Protein AF-A0A1Z8Q466-F1 (afdb_monomer_lite)

Secondary structure (DSSP, 8-state):
---SSSSSSSSSS------------PPEEPSS-TTEEEEE--TTPEEEEEEETT--EEEE--TT--EEEEEES-SSSEEEE--S-TTEEEEEESSSS-EEEEEEEESS-EEEEEEEEE--S-TT-TT--SEEEEE-HHHHHHHHHHHHHHTSS---TTTT--GGG-B--EEEEE-GGG--SEEEE-SSEEEEE-S--SS--EEEEE-TTS-EEE--EEEETTEEEEEB--SEEEEEETTEEEEEEETT-------------S-----------PPPPPP-SPPPGGGTTS------HHHHHSS--PPPP------

Sequence (315 aa):
MTFKKLLLGTALISCLSISPALAGKDPRPTSADARVKVVTYHENDVYQIRGHYGYSTVIEFSEKERIQTISLGDTASWQVMKPGQPNIMFIKPLEENAETNMTVITDKRIYTFEVTAGDAYSPRSSDLTFRLKFHYADEAAKELAFIGSVSQAHFNPLDNVSASDLNFDYSYAGSKRLRPIRAFDDGVFTYFQFEDFDVMPAIFSVDENGNERLVNFNLQGQYLVVSGVGSQFTLRDGDTATCIWNDAYPQVEPASYEPEPIAELEEVKEVDVVSVPVPSQKPDIAALQAEEEKPSLLAQLFSNFDSPKTTSLNE

Foldseek 3Di:
DPDDPPPPPPPPPPDDPPDPPPCQQEFAADPVALLATEGEDDQPHAHEDEAEAPAKEKEFEDLPKFWDDKDKDDPPQKDKADPPRRRMIIIHGPDAFDWTWMWIDIPPGIYIYTYTYHHDPDPRDSSHHRYYYYDYPVVVVVVVVVLVCLLPDPDDPPPPDDPVQKQQQKDKDFDPLQAAPGWIDNQFKIKGFHPDCPDQWQKFAADPVRDTDHFDWDDHRRITITGHDHQKMWTDDVVGIMIMGRPPDDDDDPPPDPDDDPPDPPPDDDDDDDDDDDDPDDDDPVPPPPDPDDDDPVVVVPPPDDDDDDDDDDD

pLDDT: mean 77.45, std 19.45, range [38.0, 97.75]

Radius of gyration: 35.88 Å; chains: 1; bounding box: 96×118×83 Å

Structure (mmCIF, N/CA/C/O backbone):
data_AF-A0A1Z8Q466-F1
#
_entry.id   AF-A0A1Z8Q466-F1
#
loop_
_atom_site.group_PDB
_atom_site.id
_atom_site.type_symbol
_atom_site.label_atom_id
_atom_site.label_alt_id
_atom_site.label_comp_id
_atom_site.label_asym_id
_atom_site.label_entity_id
_atom_site.label_seq_id
_atom_site.pdbx_PDB_ins_code
_atom_site.Cartn_x
_atom_site.Cartn_y
_atom_site.Cartn_z
_atom_site.occupancy
_atom_site.B_iso_or_equiv
_atom_site.auth_seq_id
_atom_site.auth_comp_id
_atom_site.auth_asym_id
_atom_site.auth_atom_id
_atom_site.pdbx_PDB_model_num
ATOM 1 N N . MET A 1 1 ? 32.996 -66.580 -9.952 1.00 51.28 1 MET A N 1
ATOM 2 C CA . MET A 1 1 ? 33.055 -65.440 -9.010 1.00 51.28 1 MET A CA 1
ATOM 3 C C . MET A 1 1 ? 33.619 -64.221 -9.737 1.00 51.28 1 MET A C 1
ATOM 5 O O . MET A 1 1 ? 34.825 -64.097 -9.727 1.00 51.28 1 MET A O 1
ATOM 9 N N . THR A 1 2 ? 32.808 -63.360 -10.372 1.00 48.09 2 THR A N 1
ATOM 10 C CA . THR A 1 2 ? 33.237 -62.023 -10.884 1.00 48.09 2 THR A CA 1
ATOM 11 C C . THR A 1 2 ? 32.065 -61.273 -11.553 1.00 48.09 2 THR A C 1
ATOM 13 O O . THR A 1 2 ? 32.153 -60.857 -12.698 1.00 48.09 2 THR A O 1
ATOM 16 N N . PHE A 1 3 ? 30.927 -61.091 -10.870 1.00 50.34 3 PHE A N 1
ATOM 17 C CA . PHE A 1 3 ? 29.815 -60.290 -11.434 1.00 50.34 3 PHE A CA 1
ATOM 18 C C . PHE A 1 3 ? 29.103 -59.398 -10.404 1.00 50.34 3 PHE A C 1
ATOM 20 O O . PHE A 1 3 ? 27.919 -59.112 -10.515 1.00 50.34 3 PHE A O 1
ATOM 27 N N . LYS A 1 4 ? 29.828 -58.961 -9.362 1.00 49.56 4 LYS A N 1
ATOM 28 C CA . LYS A 1 4 ? 29.305 -58.059 -8.313 1.00 49.56 4 LYS A CA 1
ATOM 29 C C . LYS A 1 4 ? 30.045 -56.719 -8.190 1.00 49.56 4 LYS A C 1
ATOM 31 O O . LYS A 1 4 ? 29.773 -55.969 -7.265 1.00 49.56 4 LYS A O 1
ATOM 36 N N . LYS A 1 5 ? 30.963 -56.390 -9.108 1.00 51.19 5 LYS A N 1
ATOM 37 C CA . LYS A 1 5 ? 31.743 -55.132 -9.060 1.00 51.19 5 LYS A CA 1
ATOM 38 C C . LYS A 1 5 ? 31.414 -54.121 -10.169 1.00 51.19 5 LYS A C 1
ATOM 40 O O . LYS A 1 5 ? 32.094 -53.111 -10.264 1.00 51.19 5 LYS A O 1
ATOM 45 N N . LEU A 1 6 ? 30.372 -54.356 -10.971 1.00 49.94 6 LEU A N 1
ATOM 46 C CA . LEU A 1 6 ? 30.009 -53.491 -12.108 1.00 49.94 6 LEU A CA 1
ATOM 47 C C . LEU A 1 6 ? 28.669 -52.749 -11.927 1.00 49.94 6 LEU A C 1
ATOM 49 O O . LEU A 1 6 ? 28.015 -52.406 -12.900 1.00 49.94 6 LEU A O 1
ATOM 53 N N . LEU A 1 7 ? 28.235 -52.526 -10.685 1.00 46.47 7 LEU A N 1
ATOM 54 C CA . LEU A 1 7 ? 26.994 -51.791 -10.378 1.00 46.47 7 LEU A CA 1
ATOM 55 C C . LEU A 1 7 ? 27.190 -50.670 -9.346 1.00 46.47 7 LEU A C 1
ATOM 57 O O . LEU A 1 7 ? 26.227 -50.034 -8.941 1.00 46.47 7 LEU A O 1
ATOM 61 N N . LEU A 1 8 ? 28.437 -50.397 -8.943 1.00 45.53 8 LEU A N 1
ATOM 62 C CA . LEU A 1 8 ? 28.765 -49.395 -7.919 1.00 45.53 8 LEU A CA 1
ATOM 63 C C . LEU A 1 8 ? 29.546 -48.185 -8.466 1.00 45.53 8 LEU A C 1
ATOM 65 O O . LEU A 1 8 ? 30.094 -47.414 -7.689 1.00 45.53 8 LEU A O 1
ATOM 69 N N . GLY A 1 9 ? 29.632 -48.037 -9.795 1.00 47.06 9 GLY A N 1
ATOM 70 C CA . GLY A 1 9 ? 30.396 -46.966 -10.455 1.00 47.06 9 GLY A CA 1
ATOM 71 C C . GLY A 1 9 ? 29.555 -45.901 -11.167 1.00 47.06 9 GLY A C 1
ATOM 72 O O . GLY A 1 9 ? 30.084 -44.853 -11.512 1.00 47.06 9 GLY A O 1
ATOM 73 N N . THR A 1 10 ? 28.257 -46.129 -11.382 1.00 50.47 10 THR A N 1
ATOM 74 C CA . THR A 1 10 ? 27.393 -45.228 -12.173 1.00 50.47 10 THR A CA 1
ATOM 75 C C . THR A 1 10 ? 26.421 -44.392 -11.340 1.00 50.47 10 THR A C 1
ATOM 77 O O . THR A 1 10 ? 25.724 -43.551 -11.893 1.00 50.47 10 THR A O 1
ATOM 80 N N . ALA A 1 11 ? 26.398 -44.554 -10.013 1.00 47.03 11 ALA A N 1
ATOM 81 C CA . ALA A 1 11 ? 25.508 -43.797 -9.125 1.00 47.03 11 ALA A CA 1
ATOM 82 C C . ALA A 1 11 ? 26.140 -42.521 -8.524 1.00 47.03 11 ALA A C 1
ATOM 84 O O . ALA A 1 11 ? 25.477 -41.823 -7.766 1.00 47.03 11 ALA A O 1
ATOM 85 N N . LEU A 1 12 ? 27.405 -42.201 -8.841 1.00 49.44 12 LEU A N 1
ATOM 86 C CA . LEU A 1 12 ? 28.152 -41.119 -8.173 1.00 49.44 12 LEU A CA 1
ATOM 87 C C . LEU A 1 12 ? 28.449 -39.881 -9.047 1.00 49.44 12 LEU A C 1
ATOM 89 O O . LEU A 1 12 ? 29.162 -38.991 -8.602 1.00 49.44 12 LEU A O 1
ATOM 93 N N . ILE A 1 13 ? 27.896 -39.788 -10.264 1.00 51.62 13 ILE A N 1
ATOM 94 C CA . ILE A 1 13 ? 28.065 -38.623 -11.168 1.00 51.62 13 ILE A CA 1
ATOM 95 C C . ILE A 1 13 ? 26.694 -38.047 -11.573 1.00 51.62 13 ILE A C 1
ATOM 97 O O . ILE A 1 13 ? 26.439 -37.727 -12.726 1.00 51.62 13 ILE A O 1
ATOM 101 N N . SER A 1 14 ? 25.768 -37.947 -10.619 1.00 50.81 14 SER A N 1
ATOM 102 C CA . SER A 1 14 ? 24.516 -37.185 -10.785 1.00 50.81 14 SER A CA 1
ATOM 103 C C . SER A 1 14 ? 24.313 -36.191 -9.637 1.00 50.81 14 SER A C 1
ATOM 105 O O . SER A 1 14 ? 23.189 -35.844 -9.279 1.00 50.81 14 SER A O 1
ATOM 107 N N . CYS A 1 15 ? 25.419 -35.750 -9.038 1.00 52.59 15 CYS A N 1
ATOM 108 C CA . CYS A 1 15 ? 25.438 -34.725 -8.011 1.00 52.59 15 CYS A CA 1
ATOM 109 C C . CYS A 1 15 ? 25.984 -33.422 -8.604 1.00 52.59 15 CYS A C 1
ATOM 111 O O . CYS A 1 15 ? 27.109 -33.384 -9.093 1.00 52.59 15 CYS A O 1
ATOM 113 N N . LEU A 1 16 ? 25.174 -32.370 -8.465 1.00 54.91 16 LEU A N 1
ATOM 114 C CA . LEU A 1 16 ? 25.495 -30.951 -8.617 1.00 54.91 16 LEU A CA 1
ATOM 115 C C . LEU A 1 16 ? 25.616 -30.406 -10.048 1.00 54.91 16 LEU A C 1
ATOM 117 O O . LEU A 1 16 ? 26.667 -29.971 -10.505 1.00 54.91 16 LEU A O 1
ATOM 121 N N . SER A 1 17 ? 24.457 -30.243 -10.678 1.00 48.09 17 SER A N 1
ATOM 122 C CA . SER A 1 17 ? 24.166 -29.018 -11.432 1.00 48.09 17 SER A CA 1
ATOM 123 C C . SER A 1 17 ? 23.082 -28.249 -10.678 1.00 48.09 17 SER A C 1
ATOM 125 O O . SER A 1 17 ? 21.957 -28.113 -11.146 1.00 48.09 17 SER A O 1
ATOM 127 N N . ILE A 1 18 ? 23.390 -27.806 -9.453 1.00 58.34 18 ILE A N 1
ATOM 128 C CA . ILE A 1 18 ? 22.575 -26.786 -8.783 1.00 58.34 18 ILE A CA 1
ATOM 129 C C . ILE A 1 18 ? 22.940 -25.479 -9.481 1.00 58.34 18 ILE A C 1
ATOM 131 O O . ILE A 1 18 ? 23.790 -24.726 -9.013 1.00 58.34 18 ILE A O 1
ATOM 135 N N . SER A 1 19 ? 22.372 -25.256 -10.664 1.00 53.03 19 SER A N 1
ATOM 136 C CA . SER A 1 19 ? 22.355 -23.912 -11.219 1.00 53.03 19 SER A CA 1
ATOM 137 C C . SER A 1 19 ? 21.572 -23.059 -10.224 1.00 53.03 19 SER A C 1
ATOM 139 O O . SER A 1 19 ? 20.465 -23.465 -9.849 1.00 53.03 19 SER A O 1
ATOM 141 N N . PRO A 1 20 ? 22.101 -21.916 -9.756 1.00 49.06 20 PRO A N 1
ATOM 142 C CA . PRO A 1 20 ? 21.244 -20.955 -9.092 1.00 49.06 20 PRO A CA 1
ATOM 143 C C . PRO A 1 20 ? 20.117 -20.649 -10.077 1.00 49.06 20 PRO A C 1
ATOM 145 O O . PRO A 1 20 ? 20.367 -20.259 -11.219 1.00 49.06 20 PRO A O 1
ATOM 148 N N . ALA A 1 21 ? 18.876 -20.906 -9.672 1.00 44.16 21 ALA A N 1
ATOM 149 C CA . ALA A 1 21 ? 17.748 -20.365 -10.397 1.00 44.16 21 ALA A CA 1
ATOM 150 C C . ALA A 1 21 ? 17.922 -18.846 -10.335 1.00 44.16 21 ALA A C 1
ATOM 152 O O . ALA A 1 21 ? 17.801 -18.256 -9.261 1.00 44.16 21 ALA A O 1
ATOM 153 N N . LEU A 1 22 ? 18.270 -18.228 -11.466 1.00 47.47 22 LEU A N 1
ATOM 154 C CA . LEU A 1 22 ? 18.090 -16.797 -11.678 1.00 47.47 22 LEU A CA 1
ATOM 155 C C . LEU A 1 22 ? 16.580 -16.561 -11.644 1.00 47.47 22 LEU A C 1
ATOM 157 O O . LEU A 1 22 ? 15.902 -16.540 -12.664 1.00 47.47 22 LEU A O 1
ATOM 161 N N . ALA A 1 23 ? 16.032 -16.511 -10.435 1.00 44.28 23 ALA A N 1
ATOM 162 C CA . ALA A 1 23 ? 14.650 -16.174 -10.188 1.00 44.28 23 ALA A CA 1
ATOM 163 C C . ALA A 1 23 ? 14.538 -14.651 -10.280 1.00 44.28 23 ALA A C 1
ATOM 165 O O . ALA A 1 23 ? 14.410 -13.968 -9.267 1.00 44.28 23 ALA A O 1
ATOM 166 N N . GLY A 1 24 ? 14.619 -14.118 -11.502 1.00 51.22 24 GLY A N 1
ATOM 167 C CA . GLY A 1 24 ? 14.072 -12.797 -11.779 1.00 51.22 24 GLY A CA 1
ATOM 168 C C . GLY A 1 24 ? 12.591 -12.850 -11.420 1.00 51.22 24 GLY A C 1
ATOM 169 O O . GLY A 1 24 ? 11.843 -13.666 -11.961 1.00 51.22 24 GLY A O 1
ATOM 170 N N . LYS A 1 25 ? 12.161 -12.078 -10.418 1.00 67.06 25 LYS A N 1
ATOM 171 C CA . LYS A 1 25 ? 10.738 -11.992 -10.078 1.00 67.06 25 LYS A CA 1
ATOM 172 C C . LYS A 1 25 ? 10.062 -11.105 -11.109 1.00 67.06 25 LYS A C 1
ATOM 174 O O . LYS A 1 25 ? 9.939 -9.898 -10.913 1.00 67.06 25 LYS A O 1
ATOM 179 N N . ASP A 1 26 ? 9.628 -11.731 -12.194 1.00 76.56 26 ASP A N 1
ATOM 180 C CA . ASP A 1 26 ? 8.890 -11.045 -13.242 1.00 76.56 26 ASP A CA 1
ATOM 181 C C . ASP A 1 26 ? 7.620 -10.400 -12.675 1.00 76.56 26 ASP A C 1
ATOM 183 O O . ASP A 1 26 ? 6.865 -11.048 -11.930 1.00 76.56 26 ASP A O 1
ATOM 187 N N . PRO A 1 27 ? 7.346 -9.133 -13.027 1.00 83.62 27 PRO A N 1
ATOM 188 C CA . PRO A 1 27 ? 6.094 -8.489 -12.682 1.00 83.62 27 PRO A CA 1
ATOM 189 C C . PRO A 1 27 ? 4.897 -9.302 -13.180 1.00 83.62 27 PRO A C 1
ATOM 191 O O . PRO A 1 27 ? 4.811 -9.663 -14.356 1.00 83.62 27 PRO A O 1
ATOM 194 N N . ARG A 1 28 ? 3.939 -9.565 -12.289 1.00 87.62 28 ARG A N 1
ATOM 195 C CA . ARG A 1 28 ? 2.760 -10.378 -12.604 1.00 87.62 28 ARG A CA 1
ATOM 196 C C . ARG A 1 28 ? 1.580 -9.493 -12.997 1.00 87.62 28 ARG A C 1
ATOM 198 O O . ARG A 1 28 ? 1.348 -8.495 -12.315 1.00 87.62 28 ARG A O 1
ATOM 205 N N . PRO A 1 29 ? 0.818 -9.840 -14.046 1.00 88.81 29 PRO A N 1
ATOM 206 C CA . PRO A 1 29 ? -0.367 -9.085 -14.446 1.00 88.81 29 PRO A CA 1
ATOM 207 C C . PRO A 1 29 ? -1.438 -9.085 -13.347 1.00 88.81 29 PRO A C 1
ATOM 209 O O . PRO A 1 29 ? -1.625 -10.082 -12.648 1.00 88.81 29 PRO A O 1
ATOM 212 N N . THR A 1 30 ? -2.171 -7.979 -13.219 1.00 86.44 30 THR A N 1
ATOM 213 C CA . THR A 1 30 ? -3.378 -7.918 -12.379 1.00 86.44 30 THR A CA 1
ATOM 214 C C . THR A 1 30 ? -4.590 -8.521 -13.089 1.00 86.44 30 THR A C 1
ATOM 216 O O . THR A 1 30 ? -4.611 -8.649 -14.312 1.00 86.44 30 THR A O 1
ATOM 219 N N . SER A 1 31 ? -5.628 -8.867 -12.323 1.00 82.88 31 SER A N 1
ATOM 220 C CA . SER A 1 31 ? -6.881 -9.418 -12.859 1.00 82.88 31 SER A CA 1
ATOM 221 C C . SER A 1 31 ? -7.705 -8.407 -13.663 1.00 82.88 31 SER A C 1
ATOM 223 O O . SER A 1 31 ? -8.451 -8.811 -14.550 1.00 82.88 31 SER A O 1
ATOM 225 N N . ALA A 1 32 ? -7.581 -7.110 -13.363 1.00 88.12 32 ALA A N 1
ATOM 226 C CA . ALA A 1 32 ? -8.337 -6.054 -14.033 1.00 88.12 32 ALA A CA 1
ATOM 227 C C . ALA A 1 32 ? -7.759 -5.699 -15.415 1.00 88.12 32 ALA A C 1
ATOM 229 O O . ALA A 1 32 ? -8.511 -5.529 -16.370 1.00 88.12 32 ALA A O 1
ATOM 230 N N . ASP A 1 33 ? -6.431 -5.595 -15.531 1.00 89.81 33 ASP A N 1
ATOM 231 C CA . ASP A 1 33 ? -5.733 -5.368 -16.800 1.00 89.81 33 ASP A CA 1
ATOM 232 C C . ASP A 1 33 ? -4.329 -5.987 -16.739 1.00 89.81 33 ASP A C 1
ATOM 234 O O . ASP A 1 33 ? -3.556 -5.721 -15.813 1.00 89.81 33 ASP A O 1
ATOM 238 N N . ALA A 1 34 ? -3.976 -6.787 -17.749 1.00 89.81 34 ALA A N 1
ATOM 239 C CA . ALA A 1 34 ? -2.695 -7.490 -17.801 1.00 89.81 34 ALA A CA 1
ATOM 240 C C . ALA A 1 34 ? -1.477 -6.555 -17.930 1.00 89.81 34 ALA A C 1
ATOM 242 O O . ALA A 1 34 ? -0.356 -6.942 -17.602 1.00 89.81 34 ALA A O 1
ATOM 243 N N . ARG A 1 35 ? -1.692 -5.317 -18.387 1.00 92.94 35 ARG A N 1
ATOM 244 C CA . ARG A 1 35 ? -0.643 -4.301 -18.568 1.00 92.94 35 ARG A CA 1
ATOM 245 C C . ARG A 1 35 ? -0.371 -3.511 -17.291 1.00 92.94 35 ARG A C 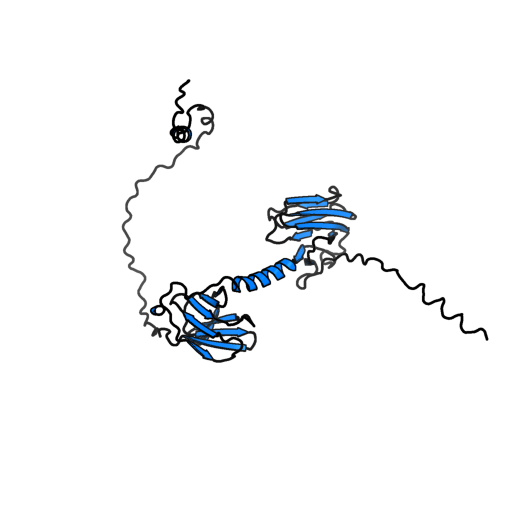1
ATOM 247 O O . ARG A 1 35 ? 0.581 -2.729 -17.241 1.00 92.94 35 ARG A O 1
ATOM 254 N N . VAL A 1 36 ? -1.199 -3.703 -16.264 1.00 94.06 36 VAL A N 1
ATOM 255 C CA . VAL A 1 36 ? -0.905 -3.295 -14.891 1.00 94.06 36 VAL A CA 1
ATOM 256 C C . VAL A 1 36 ? -0.298 -4.502 -14.198 1.00 94.06 36 VAL A C 1
ATOM 258 O O . VAL A 1 36 ? -0.951 -5.537 -14.066 1.00 94.06 36 VAL A O 1
ATOM 261 N N . LYS A 1 37 ? 0.959 -4.380 -13.781 1.00 93.88 37 LYS A N 1
ATOM 262 C CA . LYS A 1 37 ? 1.723 -5.469 -13.181 1.00 93.88 37 LYS A CA 1
ATOM 263 C C . LYS A 1 37 ? 2.110 -5.143 -11.746 1.00 93.88 37 LYS A C 1
ATOM 265 O O . LYS A 1 37 ? 2.340 -3.985 -11.401 1.00 93.88 37 LYS A O 1
ATOM 270 N N . VAL A 1 38 ? 2.176 -6.174 -10.913 1.00 93.25 38 VAL A N 1
ATOM 271 C CA . VAL A 1 38 ? 2.548 -6.082 -9.500 1.00 93.25 38 VAL A CA 1
ATOM 272 C C . VAL A 1 38 ? 3.743 -6.986 -9.233 1.00 93.25 38 VAL A C 1
ATOM 274 O O . VAL A 1 38 ? 3.810 -8.107 -9.742 1.00 93.25 38 VAL A O 1
ATOM 277 N N . VAL A 1 39 ? 4.675 -6.509 -8.413 1.00 93.88 39 VAL A N 1
ATOM 278 C CA . VAL A 1 39 ? 5.815 -7.289 -7.924 1.00 93.88 39 VAL A CA 1
ATOM 279 C C . VAL A 1 39 ? 5.972 -7.105 -6.417 1.00 93.88 39 VAL A C 1
ATOM 281 O O . VAL A 1 39 ? 5.743 -6.022 -5.885 1.00 93.88 39 VAL A O 1
ATOM 284 N N . THR A 1 40 ? 6.334 -8.168 -5.703 1.00 91.75 40 THR A N 1
ATOM 285 C CA . THR A 1 40 ? 6.610 -8.082 -4.264 1.00 91.75 40 THR A CA 1
ATOM 286 C C . THR A 1 40 ? 8.017 -7.543 -4.045 1.00 91.75 40 THR A C 1
ATOM 288 O O . THR A 1 40 ? 8.972 -8.113 -4.570 1.00 91.75 40 THR A O 1
ATOM 291 N N . TYR A 1 41 ? 8.141 -6.476 -3.258 1.00 92.88 41 TYR A N 1
ATOM 292 C CA . TYR A 1 41 ? 9.427 -5.892 -2.903 1.00 92.88 41 TYR A CA 1
ATOM 293 C C . TYR A 1 41 ? 10.223 -6.797 -1.959 1.00 92.88 41 TYR A C 1
ATOM 295 O O . TYR A 1 41 ? 9.686 -7.355 -1.001 1.00 92.88 41 TYR A O 1
ATOM 303 N N . HIS A 1 42 ? 11.525 -6.855 -2.203 1.00 89.88 42 HIS A N 1
ATOM 304 C CA . HIS A 1 42 ? 12.554 -7.386 -1.331 1.00 89.88 42 HIS A CA 1
ATOM 305 C C . HIS A 1 42 ? 13.866 -6.610 -1.569 1.00 89.88 42 HIS A C 1
ATOM 307 O O . HIS A 1 42 ? 14.157 -6.192 -2.688 1.00 89.88 42 HIS A O 1
ATOM 313 N N . GLU A 1 43 ? 14.652 -6.382 -0.517 1.00 84.50 43 GLU A N 1
ATOM 314 C CA . GLU A 1 43 ? 15.803 -5.460 -0.552 1.00 84.50 43 GLU A CA 1
ATOM 315 C C . GLU A 1 43 ? 16.931 -5.907 -1.495 1.00 84.50 43 GLU A C 1
ATOM 317 O O . GLU A 1 43 ? 17.599 -5.077 -2.102 1.00 84.50 43 GLU A O 1
ATOM 322 N N . ASN A 1 44 ? 17.111 -7.218 -1.654 1.00 85.00 44 ASN A N 1
ATOM 323 C CA . ASN A 1 44 ? 18.218 -7.799 -2.419 1.00 85.00 44 ASN A CA 1
ATOM 324 C C . ASN A 1 44 ? 17.802 -8.312 -3.808 1.00 85.00 44 ASN A C 1
ATOM 326 O O . ASN A 1 44 ? 18.560 -9.047 -4.441 1.00 85.00 44 ASN A O 1
ATOM 330 N N . ASP A 1 45 ? 16.599 -7.963 -4.272 1.00 89.06 45 ASP A N 1
ATOM 331 C CA . ASP A 1 45 ? 16.076 -8.436 -5.555 1.00 89.06 45 ASP A CA 1
ATOM 332 C C . ASP A 1 45 ? 16.395 -7.438 -6.683 1.00 89.06 45 ASP A C 1
ATOM 334 O O . ASP A 1 45 ? 16.385 -6.219 -6.493 1.00 89.06 45 ASP A O 1
ATOM 338 N N . VAL A 1 46 ? 16.647 -7.972 -7.883 1.00 92.00 46 VAL A N 1
ATOM 339 C CA . VAL A 1 46 ? 16.751 -7.195 -9.126 1.00 92.00 46 VAL A CA 1
ATOM 340 C C . VAL A 1 46 ? 15.457 -7.375 -9.911 1.00 92.00 46 VAL A C 1
ATOM 342 O O . VAL A 1 46 ? 15.062 -8.499 -10.226 1.00 92.00 46 VAL A O 1
ATOM 345 N N . TYR A 1 47 ? 14.782 -6.270 -10.214 1.00 94.44 47 TYR A N 1
ATOM 346 C CA . TYR A 1 47 ? 13.478 -6.281 -10.871 1.00 94.44 47 TYR A CA 1
ATOM 347 C C . TYR A 1 47 ? 13.623 -6.085 -12.375 1.00 94.44 47 TYR A C 1
ATOM 349 O O . TYR A 1 47 ? 14.150 -5.069 -12.827 1.00 94.44 47 TYR A O 1
ATOM 357 N N . GLN A 1 48 ? 13.102 -7.028 -13.152 1.00 93.38 48 GLN A N 1
ATOM 358 C CA . GLN A 1 48 ? 13.105 -6.920 -14.605 1.00 93.38 48 GLN A CA 1
ATOM 359 C C . GLN A 1 48 ? 11.931 -6.062 -15.075 1.00 93.38 48 GLN A C 1
ATOM 361 O O . GLN A 1 48 ? 10.767 -6.342 -14.777 1.00 93.38 48 GLN A O 1
ATOM 366 N N . ILE A 1 49 ? 12.237 -5.005 -15.824 1.00 92.69 49 ILE A N 1
ATOM 367 C CA . ILE A 1 49 ? 11.244 -4.155 -16.471 1.00 92.69 49 ILE A CA 1
ATOM 368 C C . ILE A 1 49 ? 11.497 -4.165 -17.967 1.00 92.69 49 ILE A C 1
ATOM 370 O O . ILE A 1 49 ? 12.519 -3.684 -18.449 1.00 92.69 49 ILE A O 1
ATOM 374 N N . ARG A 1 50 ? 10.505 -4.660 -18.706 1.00 92.50 50 ARG A N 1
ATOM 375 C CA . ARG A 1 50 ? 10.443 -4.489 -20.151 1.00 92.50 50 ARG A CA 1
ATOM 376 C C . ARG A 1 50 ? 9.585 -3.273 -20.480 1.00 92.50 50 ARG A C 1
ATOM 378 O O . ARG A 1 50 ? 8.368 -3.302 -20.273 1.00 92.50 50 ARG A O 1
ATOM 385 N N . GLY A 1 51 ? 10.244 -2.220 -20.948 1.00 92.75 51 GLY A N 1
ATOM 386 C CA . GLY A 1 51 ? 9.618 -1.085 -21.611 1.00 92.75 51 GLY A CA 1
ATOM 387 C C . GLY A 1 51 ? 9.471 -1.348 -23.107 1.00 92.75 51 GLY A C 1
ATOM 388 O O . GLY A 1 51 ? 10.125 -2.229 -23.667 1.00 92.75 51 GLY A O 1
ATOM 389 N N . HIS A 1 52 ? 8.626 -0.557 -23.763 1.00 94.06 52 HIS A N 1
ATOM 390 C CA . HIS A 1 52 ? 8.386 -0.692 -25.197 1.00 94.06 52 HIS A CA 1
ATOM 391 C C . HIS A 1 52 ? 8.527 0.642 -25.910 1.00 94.06 52 HIS A C 1
ATOM 393 O O . HIS A 1 52 ? 8.024 1.660 -25.423 1.00 94.06 52 HIS A O 1
ATOM 399 N N . TYR A 1 53 ? 9.194 0.639 -27.065 1.00 91.44 53 TYR A N 1
ATOM 400 C CA . TYR A 1 53 ? 9.397 1.852 -27.853 1.00 91.44 53 TYR A CA 1
ATOM 401 C C . TYR A 1 53 ? 8.059 2.508 -28.218 1.00 91.44 53 TYR A C 1
ATOM 403 O O . TYR A 1 53 ? 7.092 1.845 -28.591 1.00 91.44 53 TYR A O 1
ATOM 411 N N . GLY A 1 54 ? 7.977 3.829 -28.038 1.00 90.31 54 GLY A N 1
ATOM 412 C CA . GLY A 1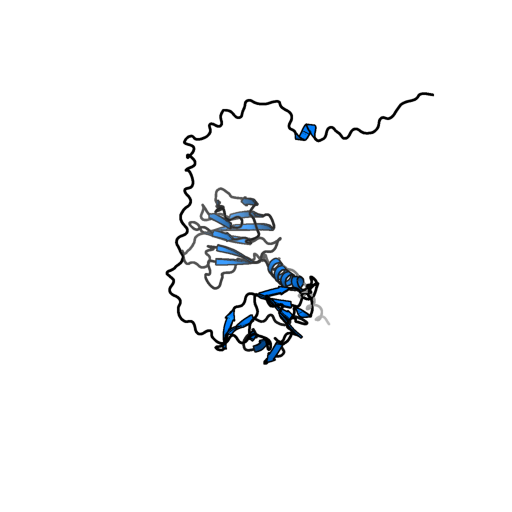 54 ? 6.738 4.594 -28.219 1.00 90.31 54 GLY A CA 1
ATOM 413 C C . GLY A 1 54 ? 5.761 4.563 -27.032 1.00 90.31 54 GLY A C 1
ATOM 414 O O . GLY A 1 54 ? 4.807 5.341 -27.031 1.00 90.31 54 GLY A O 1
ATOM 415 N N . TYR A 1 55 ? 6.015 3.760 -25.994 1.00 92.75 55 TYR A N 1
ATOM 416 C CA . TYR A 1 55 ? 5.189 3.675 -24.785 1.00 92.75 55 TYR A CA 1
ATOM 417 C C . TYR A 1 55 ? 5.940 4.182 -23.550 1.00 92.75 55 TYR A C 1
ATOM 419 O O . TYR A 1 55 ? 7.165 4.215 -23.502 1.00 92.75 55 TYR A O 1
ATOM 427 N N . SER A 1 56 ? 5.184 4.596 -22.535 1.00 94.25 56 SER A N 1
ATOM 428 C CA . SER A 1 56 ? 5.721 5.013 -21.239 1.00 94.25 56 SER A CA 1
ATOM 429 C C . SER A 1 56 ? 5.268 4.034 -20.165 1.00 94.25 56 SER A C 1
ATOM 431 O O . SER A 1 56 ? 4.098 3.648 -20.134 1.00 94.25 56 SER A O 1
ATOM 433 N N . THR A 1 57 ? 6.193 3.628 -19.298 1.00 95.56 57 THR A N 1
ATOM 434 C CA . THR A 1 57 ? 5.911 2.783 -18.135 1.00 95.56 57 THR A CA 1
ATOM 435 C C . THR A 1 57 ? 5.907 3.642 -16.882 1.00 95.56 57 THR A C 1
ATOM 437 O O . THR A 1 57 ? 6.883 4.336 -16.596 1.00 95.56 57 THR A O 1
ATOM 440 N N . VAL A 1 58 ? 4.824 3.574 -16.111 1.00 97.12 58 VAL A N 1
ATOM 441 C CA . VAL A 1 58 ? 4.745 4.186 -14.781 1.00 97.12 58 VAL A CA 1
ATOM 442 C C . VAL A 1 58 ? 5.259 3.201 -13.744 1.00 97.12 58 VAL A C 1
ATOM 444 O O . VAL A 1 58 ? 4.783 2.069 -13.696 1.00 97.12 58 VAL A O 1
ATOM 447 N N . ILE A 1 59 ? 6.179 3.632 -12.890 1.00 97.50 59 ILE A N 1
ATOM 448 C CA . ILE A 1 59 ? 6.613 2.878 -11.714 1.00 97.50 59 ILE A CA 1
ATOM 449 C C . ILE A 1 59 ? 6.070 3.597 -10.479 1.00 97.50 59 ILE A C 1
ATOM 451 O O . ILE A 1 59 ? 6.334 4.783 -10.275 1.00 97.50 59 ILE A O 1
ATOM 455 N N . GLU A 1 60 ? 5.278 2.872 -9.695 1.00 97.19 60 GLU A N 1
ATOM 456 C CA . GLU A 1 60 ? 4.592 3.348 -8.496 1.00 97.19 60 GLU A CA 1
ATOM 457 C C . GLU A 1 60 ? 5.195 2.642 -7.272 1.00 97.19 60 GLU A C 1
ATOM 459 O O . GLU A 1 60 ? 5.000 1.437 -7.069 1.00 97.19 60 GLU A O 1
ATOM 464 N N . PHE A 1 61 ? 5.963 3.396 -6.484 1.00 97.31 61 PHE A N 1
ATOM 465 C CA . PHE A 1 61 ? 6.476 2.969 -5.182 1.00 97.31 61 PHE A CA 1
ATOM 466 C C . PHE A 1 61 ? 5.422 3.212 -4.090 1.00 97.31 61 PHE A C 1
ATOM 468 O O . PHE A 1 61 ? 4.373 3.808 -4.353 1.00 97.31 61 PHE A O 1
ATOM 475 N N . SER A 1 62 ? 5.697 2.778 -2.857 1.00 94.69 62 SER A N 1
ATOM 476 C CA . SER A 1 62 ? 4.824 3.005 -1.700 1.00 94.69 62 SER A CA 1
ATOM 477 C C . SER A 1 62 ? 4.412 4.474 -1.607 1.00 94.69 62 SER A C 1
ATOM 479 O O . SER A 1 62 ? 5.241 5.371 -1.734 1.00 94.69 62 SER A O 1
ATOM 481 N N . GLU A 1 63 ? 3.137 4.733 -1.322 1.00 91.88 63 GLU A N 1
ATOM 482 C CA . GLU A 1 63 ? 2.624 6.092 -1.086 1.00 91.88 63 GLU A CA 1
ATOM 483 C C . GLU A 1 63 ? 3.344 6.793 0.075 1.00 91.88 63 GLU A C 1
ATOM 485 O O . GLU A 1 63 ? 3.366 8.018 0.164 1.00 91.88 63 GLU A O 1
ATOM 490 N N . LYS A 1 64 ? 3.971 6.008 0.958 1.00 91.12 64 LYS A N 1
ATOM 491 C CA . LYS A 1 64 ? 4.737 6.483 2.109 1.00 91.12 64 LYS A CA 1
ATOM 492 C C . LYS A 1 64 ? 6.223 6.702 1.778 1.00 91.12 64 LYS A C 1
ATOM 494 O O . LYS A 1 64 ? 7.012 6.768 2.720 1.00 91.12 64 LYS A O 1
ATOM 499 N N . GLU A 1 65 ? 6.616 6.732 0.503 1.00 93.06 65 GLU A N 1
ATOM 500 C CA . GLU A 1 65 ? 7.997 6.939 0.045 1.00 93.06 65 GLU A CA 1
ATOM 501 C C . GLU A 1 65 ? 8.161 8.187 -0.815 1.00 93.06 65 GLU A C 1
ATOM 503 O O . GLU A 1 65 ? 7.258 8.623 -1.529 1.00 93.06 65 GLU A O 1
ATOM 508 N N . ARG A 1 66 ? 9.376 8.732 -0.800 1.00 95.50 66 ARG A N 1
ATOM 509 C CA . ARG A 1 66 ? 9.782 9.811 -1.690 1.00 95.50 66 ARG A CA 1
ATOM 510 C C . ARG A 1 66 ? 11.063 9.457 -2.423 1.00 95.50 66 ARG A C 1
ATOM 512 O O . ARG A 1 66 ? 12.107 9.232 -1.815 1.00 95.50 66 ARG A O 1
ATOM 519 N N . ILE A 1 67 ? 10.998 9.501 -3.750 1.00 96.12 67 ILE A N 1
ATOM 520 C CA . ILE A 1 67 ? 12.154 9.329 -4.625 1.00 96.12 67 ILE A CA 1
ATOM 521 C C . ILE A 1 67 ? 13.149 10.462 -4.361 1.00 96.12 67 ILE A C 1
ATOM 523 O O . ILE A 1 67 ? 12.828 11.648 -4.503 1.00 96.12 67 ILE A O 1
ATOM 527 N N . GLN A 1 68 ? 14.373 10.089 -3.999 1.00 91.56 68 GLN A N 1
ATOM 528 C CA . GLN A 1 68 ? 15.476 11.017 -3.780 1.00 91.56 68 GLN A CA 1
ATOM 529 C C . GLN A 1 68 ? 16.352 11.086 -5.026 1.00 91.56 68 GLN A C 1
ATOM 531 O O . GLN A 1 68 ? 16.504 12.156 -5.618 1.00 91.56 68 GLN A O 1
ATOM 536 N N . THR A 1 69 ? 16.841 9.927 -5.467 1.00 89.12 69 THR A N 1
ATOM 537 C CA . THR A 1 69 ? 17.846 9.824 -6.526 1.00 89.12 69 THR A CA 1
ATOM 538 C C . THR A 1 69 ? 17.511 8.679 -7.468 1.00 89.12 69 THR A C 1
ATOM 540 O O . THR A 1 69 ? 17.047 7.624 -7.044 1.00 89.12 69 THR A O 1
ATOM 543 N N . ILE A 1 70 ? 17.767 8.887 -8.756 1.00 93.94 70 ILE A N 1
ATOM 544 C CA . ILE A 1 70 ? 17.658 7.864 -9.794 1.00 93.94 70 ILE A CA 1
ATOM 545 C C . ILE A 1 70 ? 19.007 7.823 -10.505 1.00 93.94 70 ILE A C 1
ATOM 547 O O . ILE A 1 70 ? 19.500 8.860 -10.945 1.00 93.94 70 ILE A O 1
ATOM 551 N N . SER A 1 71 ? 19.596 6.637 -10.592 1.00 91.81 71 SER A N 1
ATOM 552 C CA . SER A 1 71 ? 20.811 6.356 -11.349 1.00 91.81 71 SER A CA 1
ATOM 553 C C . SER A 1 71 ? 20.454 5.400 -12.475 1.00 91.81 71 SER A C 1
ATOM 555 O O . SER A 1 71 ? 19.854 4.360 -12.228 1.00 91.81 71 SER A O 1
ATOM 557 N N . LEU A 1 72 ? 20.786 5.749 -13.709 1.00 92.44 72 LEU A N 1
ATOM 558 C CA . LEU A 1 72 ? 20.485 4.963 -14.901 1.00 92.44 72 LEU A CA 1
ATOM 559 C C . LEU A 1 72 ? 21.777 4.840 -15.703 1.00 92.44 72 LEU A C 1
ATOM 561 O O . LEU A 1 72 ? 22.458 5.848 -15.888 1.00 92.44 72 LEU A O 1
ATOM 565 N N . GLY A 1 73 ? 22.127 3.625 -16.126 1.00 89.62 73 GLY A N 1
ATOM 566 C CA . GLY A 1 73 ? 23.375 3.377 -16.854 1.00 89.62 73 GLY A CA 1
ATOM 567 C C . GLY A 1 73 ? 23.392 4.072 -18.216 1.00 89.62 73 GLY A C 1
ATOM 568 O O . GLY A 1 73 ? 24.194 4.975 -18.449 1.00 89.62 73 GLY A O 1
ATOM 569 N N . ASP A 1 74 ? 22.470 3.687 -19.095 1.00 90.81 74 ASP A N 1
ATOM 570 C CA . ASP A 1 74 ? 22.291 4.300 -20.409 1.00 90.81 74 ASP A CA 1
ATOM 571 C C . ASP A 1 74 ? 21.184 5.364 -20.382 1.00 90.81 74 ASP A C 1
ATOM 573 O O . ASP A 1 74 ? 19.995 5.081 -20.527 1.00 90.81 74 ASP A O 1
ATOM 577 N N . THR A 1 75 ? 21.595 6.615 -20.189 1.00 92.62 75 THR A N 1
ATOM 578 C CA . THR A 1 75 ? 20.702 7.786 -20.211 1.00 92.62 75 THR A CA 1
ATOM 579 C C . THR A 1 75 ? 20.430 8.333 -21.611 1.00 92.62 75 THR A C 1
ATOM 581 O O . THR A 1 75 ? 19.569 9.200 -21.757 1.00 92.62 75 THR A O 1
ATOM 584 N N . ALA A 1 76 ? 21.136 7.853 -22.639 1.00 94.44 76 ALA A N 1
ATOM 585 C CA . ALA A 1 76 ? 20.893 8.265 -24.018 1.00 94.44 76 ALA A CA 1
ATOM 586 C C . ALA A 1 76 ? 19.694 7.511 -24.603 1.00 94.44 76 ALA A C 1
ATOM 588 O O . ALA A 1 76 ? 18.846 8.114 -25.261 1.00 94.44 76 ALA A O 1
ATOM 589 N N . SER A 1 77 ? 19.583 6.220 -24.286 1.00 94.50 77 SER A N 1
ATOM 590 C CA . SER A 1 77 ? 18.513 5.350 -24.787 1.00 94.50 77 SER A CA 1
ATOM 591 C C . SER A 1 77 ? 17.250 5.362 -23.925 1.00 94.50 77 SER A C 1
ATOM 593 O O . SER A 1 77 ? 16.234 4.779 -24.305 1.00 94.50 77 SER A O 1
ATOM 595 N N . TRP A 1 78 ? 17.279 6.027 -22.767 1.00 95.62 78 TRP A N 1
ATOM 596 C CA . TRP A 1 78 ? 16.176 6.037 -21.811 1.00 95.62 78 TRP A CA 1
ATOM 597 C C . TRP A 1 78 ? 15.892 7.427 -21.262 1.00 95.62 78 TRP A C 1
ATOM 599 O O . TRP A 1 78 ? 16.760 8.114 -20.729 1.00 95.62 78 TRP A O 1
ATOM 609 N N . GLN A 1 79 ? 14.619 7.802 -21.304 1.00 94.56 79 GLN A N 1
ATOM 610 C CA . GLN A 1 79 ? 14.111 9.002 -20.665 1.00 94.56 79 GLN A CA 1
ATOM 611 C C . GLN A 1 79 ? 13.425 8.656 -19.345 1.00 94.56 79 GLN A C 1
ATOM 613 O O . GLN A 1 79 ? 12.580 7.762 -19.281 1.00 94.56 79 GLN A O 1
ATOM 618 N N . VAL A 1 80 ? 13.737 9.429 -18.305 1.00 94.75 80 VAL A N 1
ATOM 619 C CA . VAL A 1 80 ? 13.114 9.329 -16.985 1.00 94.75 80 VAL A CA 1
ATOM 620 C C . VAL A 1 80 ? 12.413 10.639 -16.641 1.00 94.75 80 VAL A C 1
ATOM 622 O O . VAL A 1 80 ? 12.972 11.718 -16.834 1.00 94.75 80 VAL A O 1
ATOM 625 N N . MET A 1 81 ? 11.191 10.564 -16.110 1.00 93.00 81 MET A N 1
ATOM 626 C CA . MET A 1 81 ? 10.400 11.739 -15.728 1.00 93.00 81 MET A CA 1
ATOM 627 C C . MET A 1 81 ? 9.780 11.566 -14.338 1.00 93.00 81 MET A C 1
ATOM 629 O O . MET A 1 81 ? 9.334 10.479 -13.979 1.00 93.00 81 MET A O 1
ATOM 633 N N . LYS A 1 82 ? 9.694 12.658 -13.567 1.00 90.75 82 LYS A N 1
ATOM 634 C CA . LYS A 1 82 ? 9.012 12.703 -12.262 1.00 90.75 82 LYS A CA 1
ATOM 635 C C . LYS A 1 82 ? 7.849 13.704 -12.332 1.00 90.75 82 LYS A C 1
ATOM 637 O O . LYS A 1 82 ? 8.117 14.892 -12.497 1.00 90.75 82 LYS A O 1
ATOM 642 N N . PRO A 1 83 ? 6.581 13.275 -12.205 1.00 84.69 83 PRO A N 1
ATOM 643 C CA . PRO A 1 83 ? 5.401 14.121 -12.434 1.00 84.69 83 PRO A CA 1
ATOM 644 C C . PRO A 1 83 ? 5.066 15.085 -11.280 1.00 84.69 83 PRO A C 1
ATOM 646 O O . PRO A 1 83 ? 4.015 15.713 -11.304 1.00 84.69 83 PRO A O 1
ATOM 649 N N . GLY A 1 84 ? 5.901 15.168 -10.240 1.00 82.62 84 GLY A N 1
ATOM 650 C CA . GLY A 1 84 ? 5.641 15.951 -9.024 1.00 82.62 84 GLY A CA 1
ATOM 651 C C . GLY A 1 84 ? 5.059 15.135 -7.864 1.00 82.62 84 GLY A C 1
ATOM 652 O O . GLY A 1 84 ? 5.259 15.514 -6.714 1.00 82.62 84 GLY A O 1
ATOM 653 N N . GLN A 1 85 ? 4.436 13.980 -8.132 1.00 92.06 85 GLN A N 1
ATOM 654 C CA . GLN A 1 85 ? 4.121 13.007 -7.079 1.00 92.06 85 GLN A CA 1
ATOM 655 C C . GLN A 1 85 ? 5.411 12.336 -6.571 1.00 92.06 85 GLN A C 1
ATOM 657 O O . GLN A 1 85 ? 6.222 11.894 -7.390 1.00 92.06 85 GLN A O 1
ATOM 662 N N . PRO A 1 86 ? 5.628 12.264 -5.245 1.00 93.31 86 PRO A N 1
ATOM 663 C CA . PRO A 1 86 ? 6.917 11.887 -4.662 1.00 93.31 86 PRO A CA 1
ATOM 664 C C . PRO A 1 86 ? 7.307 10.420 -4.881 1.00 93.31 86 PRO A C 1
ATOM 666 O O . PRO A 1 86 ? 8.500 10.128 -4.934 1.00 93.31 86 PRO A O 1
ATOM 669 N N . ASN A 1 87 ? 6.335 9.521 -5.027 1.00 95.88 87 ASN A N 1
ATOM 670 C CA . ASN A 1 87 ? 6.511 8.068 -5.128 1.00 95.88 87 ASN A CA 1
ATOM 671 C C . ASN A 1 87 ? 6.312 7.515 -6.550 1.00 95.88 87 ASN A C 1
ATOM 673 O O . ASN A 1 87 ? 6.285 6.299 -6.735 1.00 95.88 87 ASN A O 1
ATOM 677 N N . ILE A 1 88 ? 6.140 8.381 -7.553 1.00 96.50 88 ILE A N 1
ATOM 678 C CA . ILE A 1 88 ? 5.888 7.964 -8.936 1.00 96.50 88 ILE A CA 1
ATOM 679 C C . ILE A 1 88 ? 6.996 8.468 -9.851 1.00 96.50 88 ILE A C 1
ATOM 681 O O . ILE A 1 88 ? 7.423 9.621 -9.776 1.00 96.50 88 ILE A O 1
ATOM 685 N N . MET A 1 89 ? 7.409 7.613 -10.780 1.00 96.25 89 MET A N 1
ATOM 686 C CA . MET A 1 89 ? 8.244 7.997 -11.912 1.00 96.25 89 MET A CA 1
ATOM 687 C C . MET A 1 89 ? 7.761 7.342 -13.201 1.00 96.25 89 MET A C 1
ATOM 689 O O . MET A 1 89 ? 7.076 6.321 -13.187 1.00 96.25 89 MET A O 1
ATOM 693 N N . PHE A 1 90 ? 8.150 7.931 -14.323 1.00 97.12 90 PHE A N 1
ATOM 694 C CA . PHE A 1 90 ? 7.948 7.372 -15.649 1.00 97.12 90 PHE A CA 1
ATOM 695 C C . PHE A 1 90 ? 9.295 7.028 -16.253 1.00 97.12 90 PHE A C 1
ATOM 697 O O . PHE A 1 90 ? 10.244 7.806 -16.124 1.00 97.12 90 PHE A O 1
ATOM 704 N N . ILE A 1 91 ? 9.343 5.905 -16.959 1.00 96.44 91 ILE A N 1
ATOM 705 C CA . ILE A 1 91 ? 10.450 5.563 -17.842 1.00 96.44 91 ILE A CA 1
ATOM 706 C C . ILE A 1 91 ? 9.924 5.364 -19.258 1.00 96.44 91 ILE A C 1
ATOM 708 O O . ILE A 1 91 ? 8.837 4.815 -19.466 1.00 96.44 91 ILE A O 1
ATOM 712 N N . LYS A 1 92 ? 10.698 5.823 -20.234 1.00 95.38 92 LYS A N 1
ATOM 713 C CA . LYS A 1 92 ? 10.379 5.692 -21.649 1.00 95.38 92 LYS A CA 1
ATOM 714 C C . LYS A 1 92 ? 11.650 5.348 -22.427 1.00 95.38 92 LYS A C 1
ATOM 716 O O . LYS A 1 92 ? 12.594 6.138 -22.375 1.00 95.38 92 LYS A O 1
ATOM 721 N N . PRO A 1 93 ? 11.679 4.231 -23.167 1.00 96.00 93 PRO A N 1
ATOM 722 C CA . PRO A 1 93 ? 12.775 3.963 -24.083 1.00 96.00 93 PRO A CA 1
ATOM 723 C C . PRO A 1 93 ? 12.725 4.928 -25.276 1.00 96.00 93 PRO A C 1
ATOM 725 O O . PRO A 1 93 ? 11.654 5.252 -25.803 1.00 96.00 93 PRO A O 1
ATOM 728 N N . LEU A 1 94 ? 13.898 5.405 -25.675 1.00 95.12 94 LEU A N 1
ATOM 729 C CA . LEU A 1 94 ? 14.132 6.263 -26.838 1.00 95.12 94 LEU A CA 1
ATOM 730 C C . LEU A 1 94 ? 14.702 5.484 -28.030 1.00 95.12 94 LEU A C 1
ATOM 732 O O . LEU A 1 94 ? 14.718 6.015 -29.137 1.00 95.12 94 LEU A O 1
ATOM 736 N N . GLU A 1 95 ? 15.093 4.228 -27.814 1.00 93.81 95 GLU A N 1
ATOM 737 C CA . GLU A 1 95 ? 15.528 3.279 -28.838 1.00 93.81 95 GLU A CA 1
ATOM 738 C C . GLU A 1 95 ? 14.790 1.940 -28.678 1.00 93.81 95 GLU A C 1
ATOM 740 O O . GLU A 1 95 ? 14.295 1.619 -27.596 1.00 93.81 95 GLU A O 1
ATOM 745 N N . GLU A 1 96 ? 14.690 1.164 -29.759 1.00 87.75 96 GLU A N 1
ATOM 746 C CA . GLU A 1 96 ? 13.942 -0.106 -29.791 1.00 87.75 96 GLU A CA 1
ATOM 747 C C . GLU A 1 96 ? 14.663 -1.240 -29.045 1.00 87.75 96 GLU A C 1
ATOM 749 O O . GLU A 1 96 ? 14.012 -2.058 -28.402 1.00 87.75 96 GLU A O 1
ATOM 754 N N . ASN A 1 97 ? 16.000 -1.263 -29.080 1.00 90.06 97 ASN A N 1
ATOM 755 C CA . ASN A 1 97 ? 16.829 -2.334 -28.519 1.00 90.06 97 ASN A CA 1
ATOM 756 C C . ASN A 1 97 ? 17.863 -1.764 -27.540 1.00 90.06 97 ASN A C 1
ATOM 758 O O . ASN A 1 97 ? 19.048 -1.674 -27.851 1.00 90.06 97 ASN A O 1
ATOM 762 N N . ALA A 1 98 ? 17.395 -1.372 -26.360 1.00 92.69 98 ALA A N 1
ATOM 763 C CA . ALA A 1 98 ? 18.223 -0.819 -25.296 1.00 92.69 98 ALA A CA 1
ATOM 764 C C . ALA A 1 98 ? 18.142 -1.694 -24.044 1.00 92.69 98 ALA A C 1
ATOM 766 O O . ALA A 1 98 ? 17.054 -2.072 -23.613 1.00 92.69 98 ALA A O 1
ATOM 767 N N . GLU A 1 99 ? 19.284 -1.972 -23.427 1.00 95.69 99 GLU A N 1
ATOM 768 C CA . GLU A 1 99 ? 19.379 -2.740 -22.188 1.00 95.69 99 GLU A CA 1
ATOM 769 C C . GLU A 1 99 ? 20.343 -2.036 -21.238 1.00 95.69 99 GLU A C 1
ATOM 771 O O . GLU A 1 99 ? 21.455 -1.668 -21.610 1.00 95.69 99 GLU A O 1
ATOM 776 N N . THR A 1 100 ? 19.898 -1.799 -20.009 1.00 95.38 100 THR A N 1
ATOM 777 C CA . THR A 1 100 ? 20.694 -1.128 -18.981 1.00 95.38 100 THR A CA 1
ATOM 778 C C . THR A 1 100 ? 20.196 -1.512 -17.595 1.00 95.38 100 THR A C 1
ATOM 780 O O . THR A 1 100 ? 19.110 -2.057 -17.421 1.00 95.38 100 THR A O 1
ATOM 783 N N . ASN A 1 101 ? 20.963 -1.166 -16.571 1.00 94.75 101 ASN A N 1
ATOM 784 C CA . ASN A 1 101 ? 20.481 -1.138 -15.202 1.00 94.75 101 ASN A CA 1
ATOM 785 C C . ASN A 1 101 ? 19.926 0.243 -14.822 1.00 94.75 101 ASN A C 1
ATOM 787 O O . ASN A 1 101 ? 20.317 1.273 -15.380 1.00 94.75 101 ASN A O 1
ATOM 791 N N . MET A 1 102 ? 19.050 0.252 -13.821 1.00 96.25 102 MET A N 1
ATOM 792 C CA . MET A 1 102 ? 18.585 1.457 -13.141 1.00 96.25 102 MET A CA 1
ATOM 793 C C . MET A 1 102 ? 18.521 1.203 -11.636 1.00 96.25 102 MET A C 1
ATOM 795 O O . MET A 1 102 ? 18.018 0.175 -11.198 1.00 96.25 102 MET A O 1
ATOM 799 N N . THR A 1 103 ? 18.980 2.151 -10.831 1.00 93.81 103 THR A N 1
ATOM 800 C CA . THR A 1 103 ? 18.833 2.133 -9.376 1.00 93.81 103 THR A CA 1
ATOM 801 C C . THR A 1 103 ? 18.029 3.343 -8.938 1.00 93.81 103 THR A C 1
ATOM 803 O O . THR A 1 103 ? 18.362 4.479 -9.276 1.00 93.81 103 THR A O 1
ATOM 806 N N . VAL A 1 104 ? 16.980 3.114 -8.157 1.00 96.31 104 VAL A N 1
ATOM 807 C CA . VAL A 1 104 ? 16.154 4.175 -7.580 1.00 96.31 104 VAL A CA 1
ATOM 808 C C . VAL A 1 104 ? 16.318 4.145 -6.071 1.00 96.31 104 VAL A C 1
ATOM 810 O O . VAL A 1 104 ? 16.052 3.133 -5.430 1.00 96.31 104 VAL A O 1
ATOM 813 N N . ILE A 1 105 ? 16.765 5.262 -5.508 1.00 92.00 105 ILE A N 1
ATOM 814 C CA . ILE A 1 105 ? 16.939 5.451 -4.071 1.00 92.00 105 ILE A CA 1
ATOM 815 C C . ILE A 1 105 ? 15.816 6.360 -3.585 1.00 92.00 105 ILE A C 1
ATOM 817 O O . ILE A 1 105 ? 15.643 7.488 -4.063 1.00 92.00 105 ILE A O 1
ATOM 821 N N . THR A 1 106 ? 15.051 5.857 -2.626 1.00 95.94 106 THR A N 1
ATOM 822 C CA . THR A 1 106 ? 14.014 6.602 -1.909 1.00 95.94 106 THR A CA 1
ATOM 823 C C . THR A 1 106 ? 14.482 6.905 -0.486 1.00 95.94 106 THR A C 1
ATOM 825 O O . THR A 1 106 ? 15.581 6.532 -0.083 1.00 95.94 106 THR A O 1
ATOM 828 N N . ASP A 1 107 ? 13.651 7.585 0.294 1.00 93.88 107 ASP A N 1
ATOM 829 C CA . ASP A 1 107 ? 13.877 7.803 1.724 1.00 93.88 107 ASP A CA 1
ATOM 830 C C . ASP A 1 107 ? 13.748 6.539 2.591 1.00 93.88 107 ASP A C 1
ATOM 832 O O . ASP A 1 107 ? 14.157 6.573 3.751 1.00 93.88 107 ASP A O 1
ATOM 836 N N . LYS A 1 108 ? 13.222 5.429 2.053 1.00 91.19 108 LYS A N 1
ATOM 837 C CA . LYS A 1 108 ? 13.056 4.165 2.795 1.00 91.19 108 LYS A CA 1
ATOM 838 C C . LYS A 1 108 ? 13.758 2.962 2.179 1.00 91.19 108 LYS A C 1
ATOM 840 O O . LYS A 1 108 ? 14.141 2.053 2.910 1.00 91.19 108 LYS A O 1
ATOM 845 N N . ARG A 1 109 ? 13.859 2.912 0.852 1.00 93.00 109 ARG A N 1
ATOM 846 C CA . ARG A 1 109 ? 14.239 1.713 0.090 1.00 93.00 109 ARG A CA 1
ATOM 847 C C . ARG A 1 109 ? 15.124 2.032 -1.104 1.00 93.00 109 ARG A C 1
ATOM 849 O O . ARG A 1 109 ? 15.034 3.112 -1.695 1.00 93.00 109 ARG A O 1
ATOM 856 N N . ILE A 1 110 ? 15.922 1.040 -1.483 1.00 94.06 110 ILE A N 1
ATOM 857 C CA . ILE A 1 110 ? 16.706 1.025 -2.715 1.00 94.06 110 ILE A CA 1
ATOM 858 C C . ILE A 1 110 ? 16.096 -0.029 -3.635 1.00 94.06 110 ILE A C 1
ATOM 860 O O . ILE A 1 110 ? 15.870 -1.164 -3.230 1.00 94.06 110 ILE A O 1
ATOM 864 N N . TYR A 1 111 ? 15.836 0.351 -4.879 1.00 96.25 111 TYR A N 1
ATOM 865 C CA . TYR A 1 111 ? 15.309 -0.534 -5.909 1.00 96.25 111 TYR A CA 1
ATOM 866 C C . TYR A 1 111 ? 16.348 -0.682 -7.008 1.00 96.25 111 TYR A C 1
ATOM 868 O O . TYR A 1 111 ? 16.827 0.325 -7.534 1.00 96.25 111 TYR A O 1
ATOM 876 N N . THR A 1 112 ? 16.667 -1.920 -7.374 1.00 95.56 112 THR A N 1
ATOM 877 C CA . THR A 1 112 ? 17.584 -2.222 -8.476 1.00 95.56 112 THR A CA 1
ATOM 878 C C . THR A 1 112 ? 16.810 -2.873 -9.605 1.00 95.56 112 THR A C 1
ATOM 880 O O . THR A 1 112 ? 16.092 -3.847 -9.394 1.00 95.56 112 THR A O 1
ATOM 883 N N . PHE A 1 113 ? 16.953 -2.331 -10.804 1.00 96.44 113 PHE A N 1
ATOM 884 C CA . PHE A 1 113 ? 16.234 -2.757 -11.988 1.00 96.44 113 PHE A CA 1
ATOM 885 C C . PHE A 1 113 ? 17.195 -3.183 -13.084 1.00 96.44 113 PHE A C 1
ATOM 887 O O . PHE A 1 113 ? 18.212 -2.530 -13.326 1.00 96.44 113 PHE A O 1
ATOM 894 N N . GLU A 1 114 ? 16.800 -4.231 -13.786 1.00 95.75 114 GLU A N 1
ATOM 895 C CA . GLU A 1 114 ? 17.262 -4.542 -15.130 1.00 95.75 114 GLU A CA 1
ATOM 896 C C . GLU A 1 114 ? 16.186 -4.032 -16.092 1.00 95.75 114 GLU A C 1
ATOM 898 O O . GLU A 1 114 ? 15.017 -4.413 -15.992 1.00 95.75 114 GLU A O 1
ATOM 903 N N . VAL A 1 115 ? 16.552 -3.108 -16.975 1.00 95.44 115 VAL A N 1
ATOM 904 C CA . VAL A 1 115 ? 15.616 -2.402 -17.847 1.00 95.44 115 VAL A CA 1
ATOM 905 C C . VAL A 1 115 ? 15.933 -2.751 -19.293 1.00 95.44 115 VAL A C 1
ATOM 907 O O . VAL A 1 115 ? 17.045 -2.523 -19.763 1.00 95.44 115 VAL A O 1
ATOM 910 N N . THR A 1 116 ? 14.942 -3.287 -20.000 1.00 95.19 116 THR A N 1
ATOM 911 C CA . THR A 1 116 ? 15.051 -3.693 -21.407 1.00 95.19 116 THR A CA 1
ATOM 912 C C . THR A 1 116 ? 13.993 -2.983 -22.242 1.00 95.19 116 THR A C 1
ATOM 914 O O . THR A 1 116 ? 12.864 -2.788 -21.787 1.00 95.19 116 THR A O 1
ATOM 917 N N . ALA A 1 117 ? 14.348 -2.582 -23.458 1.00 93.56 117 ALA A N 1
ATOM 918 C CA . ALA A 1 117 ? 13.429 -2.062 -24.459 1.00 93.56 117 ALA A CA 1
ATOM 919 C C . ALA A 1 117 ? 13.141 -3.145 -25.501 1.00 93.56 117 ALA A C 1
ATOM 921 O O . ALA A 1 117 ? 14.001 -3.971 -25.811 1.00 93.56 117 ALA A O 1
ATOM 922 N N . GLY A 1 118 ? 11.919 -3.149 -26.019 1.00 88.75 118 GLY A N 1
ATOM 923 C CA . GLY A 1 118 ? 11.552 -3.956 -27.174 1.00 88.75 118 GLY A CA 1
ATOM 924 C C . GLY A 1 118 ? 10.364 -3.373 -27.926 1.00 88.75 118 GLY A C 1
ATOM 925 O O . GLY A 1 118 ? 9.761 -2.376 -27.517 1.00 88.75 118 GLY A O 1
ATOM 926 N N . ASP A 1 119 ? 9.987 -4.034 -29.013 1.00 86.31 119 ASP A N 1
ATOM 927 C CA . ASP A 1 119 ? 8.835 -3.636 -29.814 1.00 86.31 119 ASP A CA 1
ATOM 928 C C . ASP A 1 119 ? 7.536 -4.220 -29.274 1.00 86.31 119 ASP A C 1
ATOM 930 O O . ASP A 1 119 ? 7.448 -5.391 -28.896 1.00 86.31 119 ASP A O 1
ATOM 934 N N . ALA A 1 120 ? 6.487 -3.401 -29.261 1.00 79.50 120 ALA A N 1
ATOM 935 C CA . ALA A 1 120 ? 5.151 -3.882 -28.957 1.00 79.50 120 ALA A CA 1
ATOM 936 C C . ALA A 1 120 ? 4.509 -4.418 -30.238 1.00 79.50 120 ALA A C 1
ATOM 938 O O . ALA A 1 120 ? 4.268 -3.661 -31.176 1.00 79.50 120 ALA A O 1
ATOM 939 N N . TYR A 1 121 ? 4.141 -5.701 -30.254 1.00 77.88 121 TYR A N 1
ATOM 940 C CA . TYR A 1 121 ? 3.405 -6.283 -31.384 1.00 77.88 121 TYR A CA 1
ATOM 941 C C . TYR A 1 121 ? 2.066 -5.565 -31.643 1.00 77.88 121 TYR A C 1
ATOM 943 O O . TYR A 1 121 ? 1.599 -5.449 -32.774 1.00 77.88 121 TYR A O 1
ATOM 951 N N . SER A 1 122 ? 1.424 -5.079 -30.577 1.00 83.44 122 SER A N 1
ATOM 952 C CA . SER A 1 122 ? 0.159 -4.348 -30.626 1.00 83.44 122 SER A CA 1
ATOM 953 C C . SER A 1 122 ? -0.011 -3.488 -29.367 1.00 83.44 122 SER A C 1
ATOM 955 O O . SER A 1 122 ? 0.412 -3.922 -28.295 1.00 83.44 122 SER A O 1
ATOM 957 N N . PRO A 1 123 ? -0.743 -2.355 -29.421 1.00 76.62 123 PRO A N 1
ATOM 958 C CA . PRO A 1 123 ? -1.113 -1.575 -28.230 1.00 76.62 123 PRO A CA 1
ATOM 959 C C . PRO A 1 123 ? -1.932 -2.346 -27.171 1.00 76.62 123 PRO A C 1
ATOM 961 O O . PRO A 1 123 ? -2.155 -1.859 -26.059 1.00 76.62 123 PRO A O 1
ATOM 964 N N . ARG A 1 124 ? -2.442 -3.534 -27.523 1.00 81.81 124 ARG A N 1
ATOM 965 C CA . ARG A 1 124 ? -3.217 -4.428 -26.643 1.00 81.81 124 ARG A CA 1
ATOM 966 C C . ARG A 1 124 ? -2.429 -5.646 -26.163 1.00 81.81 124 ARG A C 1
ATOM 968 O O . ARG A 1 124 ? -3.012 -6.527 -25.540 1.00 81.81 124 ARG A O 1
ATOM 975 N N . SER A 1 125 ? -1.142 -5.719 -26.481 1.00 82.81 125 SER A N 1
ATOM 976 C CA . SER A 1 125 ? -0.320 -6.862 -26.112 1.00 82.81 125 SER A CA 1
ATOM 977 C C . SER A 1 125 ? -0.167 -6.961 -24.591 1.00 82.81 125 SER A C 1
ATOM 979 O O . SER A 1 125 ? -0.040 -5.948 -23.904 1.00 82.81 125 SER A O 1
ATOM 981 N N . SER A 1 126 ? -0.221 -8.177 -24.049 1.00 80.25 126 SER A N 1
ATOM 982 C CA . SER A 1 126 ? -0.160 -8.428 -22.601 1.00 80.25 126 SER A CA 1
ATOM 983 C C . SER A 1 126 ? 1.256 -8.345 -22.027 1.00 80.25 126 SER A C 1
ATOM 985 O O . SER A 1 126 ? 1.428 -8.306 -20.812 1.00 80.25 126 SER A O 1
ATOM 987 N N . ASP A 1 127 ? 2.278 -8.343 -22.883 1.00 84.00 127 ASP A N 1
ATOM 988 C CA . ASP A 1 127 ? 3.670 -8.143 -22.484 1.00 84.00 127 ASP A CA 1
ATOM 989 C C . ASP A 1 127 ? 3.977 -6.671 -22.164 1.00 84.00 127 ASP A C 1
ATOM 991 O O . ASP A 1 127 ? 4.872 -6.419 -21.354 1.00 84.00 127 ASP A O 1
ATOM 995 N N . LEU A 1 128 ? 3.196 -5.723 -22.705 1.00 89.75 128 LEU A N 1
ATOM 996 C CA . LEU A 1 128 ? 3.257 -4.301 -22.357 1.00 89.75 128 LEU A CA 1
ATOM 997 C C . LEU A 1 128 ? 3.135 -4.098 -20.844 1.00 89.75 128 LEU A C 1
ATOM 999 O O . LEU A 1 128 ? 2.298 -4.707 -20.175 1.00 89.75 128 LEU A O 1
ATOM 1003 N N . THR A 1 129 ? 3.936 -3.180 -20.314 1.00 92.88 129 THR A N 1
ATOM 1004 C CA . THR A 1 129 ? 3.830 -2.732 -18.923 1.00 92.88 129 THR A CA 1
ATOM 1005 C C . THR A 1 129 ? 3.486 -1.251 -18.927 1.00 92.88 129 THR A C 1
ATOM 1007 O O . THR A 1 129 ? 4.342 -0.406 -19.143 1.00 92.88 129 THR A O 1
ATOM 1010 N N . PHE A 1 130 ? 2.217 -0.909 -18.712 1.00 94.25 130 PHE A N 1
ATOM 1011 C CA . PHE A 1 130 ? 1.815 0.495 -18.574 1.00 94.25 130 PHE A CA 1
ATOM 1012 C C . PHE A 1 130 ? 2.042 0.997 -17.157 1.00 94.25 130 PHE A C 1
ATOM 1014 O O . PHE A 1 130 ? 2.406 2.154 -16.955 1.00 94.25 130 PHE A O 1
ATOM 1021 N N . ARG A 1 131 ? 1.838 0.127 -16.166 1.00 95.38 131 ARG A N 1
ATOM 1022 C CA . ARG A 1 131 ? 2.038 0.464 -14.762 1.00 95.38 131 ARG A CA 1
ATOM 1023 C C . ARG A 1 131 ? 2.624 -0.715 -14.006 1.00 95.38 131 ARG A C 1
ATOM 1025 O O . ARG A 1 131 ? 2.077 -1.812 -14.075 1.00 95.38 131 ARG A O 1
ATOM 1032 N N . LEU A 1 132 ? 3.687 -0.462 -13.258 1.00 96.19 132 LEU A N 1
ATOM 1033 C CA . LEU A 1 132 ? 4.293 -1.378 -12.306 1.00 96.19 132 LEU A CA 1
ATOM 1034 C C . LEU A 1 132 ? 4.029 -0.873 -10.887 1.00 96.19 132 LEU A C 1
ATOM 1036 O O . LEU A 1 132 ? 4.355 0.270 -10.573 1.00 96.19 132 LEU A O 1
ATOM 1040 N N . LYS A 1 133 ? 3.461 -1.729 -10.037 1.00 95.75 133 LYS A N 1
ATOM 1041 C CA . LYS A 1 133 ? 3.256 -1.462 -8.610 1.00 95.75 133 LYS A CA 1
ATOM 1042 C C . LYS A 1 133 ? 4.070 -2.423 -7.756 1.00 95.75 133 LYS A C 1
ATOM 1044 O O . LYS A 1 133 ? 4.199 -3.602 -8.091 1.00 95.75 133 LYS A O 1
ATOM 1049 N N . PHE A 1 134 ? 4.538 -1.935 -6.617 1.00 95.12 134 PHE A N 1
ATOM 1050 C CA . PHE A 1 134 ? 5.181 -2.765 -5.607 1.00 95.12 134 PHE A CA 1
ATOM 1051 C C . PHE A 1 134 ? 4.211 -3.158 -4.492 1.00 95.12 134 PHE A C 1
ATOM 1053 O O . PHE A 1 134 ? 3.435 -2.342 -4.001 1.00 95.12 134 PHE A O 1
ATOM 1060 N N . HIS A 1 135 ? 4.277 -4.420 -4.080 1.00 91.31 135 HIS A N 1
ATOM 1061 C CA . HIS A 1 135 ? 3.623 -4.929 -2.881 1.00 91.31 135 HIS A CA 1
ATOM 1062 C C . HIS A 1 135 ? 4.663 -5.155 -1.776 1.00 91.31 135 HIS A C 1
ATOM 1064 O O . HIS A 1 135 ? 5.702 -5.767 -2.019 1.00 91.31 135 HIS A O 1
ATOM 1070 N N . TYR A 1 136 ? 4.379 -4.696 -0.558 1.00 90.75 136 TYR A N 1
ATOM 1071 C CA . TYR A 1 136 ? 5.321 -4.713 0.564 1.00 90.75 136 TYR A CA 1
ATOM 1072 C C . TYR A 1 136 ? 4.816 -5.642 1.671 1.00 90.75 136 TYR A C 1
ATOM 1074 O O . TYR A 1 136 ? 4.040 -5.229 2.531 1.00 90.75 136 TYR A O 1
ATOM 1082 N N . ALA A 1 137 ? 5.265 -6.900 1.653 1.00 81.25 137 ALA A N 1
ATOM 1083 C CA . ALA A 1 137 ? 4.790 -7.925 2.586 1.00 81.25 137 ALA A CA 1
ATOM 1084 C C . ALA A 1 137 ? 5.040 -7.547 4.060 1.00 81.25 137 ALA A C 1
ATOM 1086 O O . ALA A 1 137 ? 4.151 -7.702 4.895 1.00 81.25 137 ALA A O 1
ATOM 1087 N N . ASP A 1 138 ? 6.209 -6.978 4.367 1.00 76.25 138 ASP A N 1
ATOM 1088 C CA . ASP A 1 138 ? 6.571 -6.594 5.737 1.00 76.25 138 ASP A CA 1
ATOM 1089 C C . ASP A 1 138 ? 5.757 -5.411 6.262 1.00 76.25 138 ASP A C 1
ATOM 1091 O O . ASP A 1 138 ? 5.503 -5.328 7.460 1.00 76.25 138 ASP A O 1
ATOM 1095 N N . GLU A 1 139 ? 5.356 -4.476 5.394 1.00 76.81 139 GLU A N 1
ATOM 1096 C CA . GLU A 1 139 ? 4.478 -3.376 5.807 1.00 76.81 139 GLU A CA 1
ATOM 1097 C C . GLU A 1 139 ? 3.078 -3.892 6.094 1.00 76.81 139 GLU A C 1
ATOM 1099 O O . GLU A 1 139 ? 2.532 -3.546 7.131 1.00 76.81 139 GLU A O 1
ATOM 1104 N N . ALA A 1 140 ? 2.540 -4.774 5.250 1.00 66.06 140 ALA A N 1
ATOM 1105 C CA . ALA A 1 140 ? 1.249 -5.402 5.510 1.00 66.06 140 ALA A CA 1
ATOM 1106 C C . ALA A 1 140 ? 1.274 -6.209 6.819 1.00 66.06 140 ALA A C 1
ATOM 1108 O O . ALA A 1 140 ? 0.363 -6.095 7.633 1.00 66.06 140 ALA A O 1
ATOM 1109 N N . ALA A 1 141 ? 2.346 -6.965 7.073 1.00 68.19 141 ALA A N 1
ATOM 1110 C CA . ALA A 1 141 ? 2.519 -7.702 8.321 1.00 68.19 141 ALA A CA 1
ATOM 1111 C C . ALA A 1 141 ? 2.666 -6.773 9.536 1.00 68.19 141 ALA A C 1
ATOM 1113 O O . ALA A 1 141 ? 2.084 -7.044 10.581 1.00 68.19 141 ALA A O 1
ATOM 1114 N N . LYS A 1 142 ? 3.409 -5.665 9.413 1.00 67.69 142 LYS A N 1
ATOM 1115 C CA . LYS A 1 142 ? 3.555 -4.661 10.479 1.00 67.69 142 LYS A CA 1
ATOM 1116 C C . LYS A 1 142 ? 2.287 -3.859 10.707 1.00 67.69 142 LYS A C 1
ATOM 1118 O O . LYS A 1 142 ? 2.043 -3.487 11.838 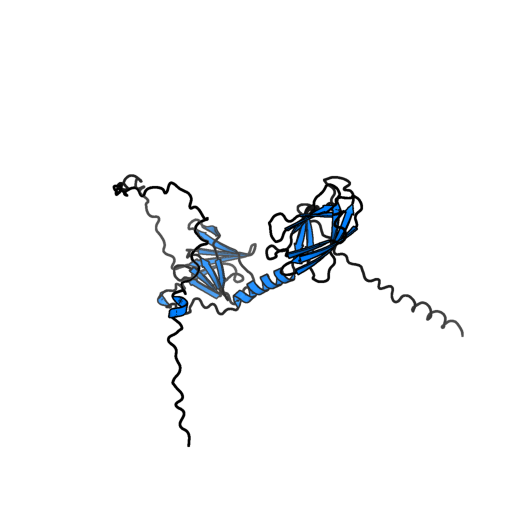1.00 67.69 142 LYS A O 1
ATOM 1123 N N . GLU A 1 143 ? 1.500 -3.584 9.678 1.00 69.44 143 GLU A N 1
ATOM 1124 C CA . GLU A 1 143 ? 0.212 -2.904 9.789 1.00 69.44 143 GLU A CA 1
ATOM 1125 C C . GLU A 1 143 ? -0.811 -3.819 10.458 1.00 69.44 143 GLU A C 1
ATOM 1127 O O . GLU A 1 143 ? -1.469 -3.399 11.399 1.00 69.44 143 GLU A O 1
ATOM 1132 N N . LEU A 1 144 ? -0.841 -5.103 10.094 1.00 61.91 144 LEU A N 1
ATOM 1133 C CA . LEU A 1 144 ? -1.608 -6.121 10.813 1.00 61.91 144 LEU A CA 1
ATOM 1134 C C . LEU A 1 144 ? -1.137 -6.275 12.267 1.00 61.91 144 LEU A C 1
ATOM 1136 O O . LEU A 1 144 ? -1.958 -6.329 13.176 1.00 61.91 144 LEU A O 1
ATOM 1140 N N . ALA A 1 145 ? 0.176 -6.293 12.509 1.00 59.22 145 ALA A N 1
ATOM 1141 C CA . ALA A 1 145 ? 0.737 -6.359 13.856 1.00 59.22 145 ALA A CA 1
ATOM 1142 C C . ALA A 1 145 ? 0.519 -5.064 14.650 1.00 59.22 145 ALA A C 1
ATOM 1144 O O . ALA A 1 145 ? 0.374 -5.128 15.861 1.00 59.22 145 ALA A O 1
ATOM 1145 N N . PHE A 1 146 ? 0.487 -3.904 13.991 1.00 58.88 146 PHE A N 1
ATOM 1146 C CA . PHE A 1 146 ? 0.185 -2.607 14.590 1.00 58.88 146 PHE A CA 1
ATOM 1147 C C . PHE A 1 146 ? -1.292 -2.511 14.946 1.00 58.88 146 PHE A C 1
ATOM 1149 O O . PHE A 1 146 ? -1.611 -2.133 16.060 1.00 58.88 146 PHE A O 1
ATOM 1156 N N . ILE A 1 147 ? -2.196 -2.942 14.068 1.00 59.97 147 ILE A N 1
ATOM 1157 C CA . ILE A 1 147 ? -3.613 -3.116 14.409 1.00 59.97 147 ILE A CA 1
ATOM 1158 C C . ILE A 1 147 ? -3.739 -4.080 15.601 1.00 59.97 147 ILE A C 1
ATOM 1160 O O . ILE A 1 147 ? -4.460 -3.790 16.549 1.00 59.97 147 ILE A O 1
ATOM 1164 N N . GLY A 1 148 ? -2.953 -5.162 15.615 1.00 56.47 148 GLY A N 1
ATOM 1165 C CA . GLY A 1 148 ? -2.860 -6.082 16.750 1.00 56.47 148 GLY A CA 1
ATOM 1166 C C . GLY A 1 148 ? -2.185 -5.516 18.012 1.00 56.47 148 GLY A C 1
ATOM 1167 O O . GLY A 1 148 ? -2.415 -6.040 19.096 1.00 56.47 148 GLY A O 1
ATOM 1168 N N . SER A 1 149 ? -1.368 -4.459 17.922 1.00 51.81 149 SER A N 1
ATOM 1169 C CA . SER A 1 149 ? -0.613 -3.883 19.051 1.00 51.81 149 SER A CA 1
ATOM 1170 C C . SER A 1 149 ? -1.166 -2.552 19.559 1.00 51.81 149 SER A C 1
ATOM 1172 O O . SER A 1 149 ? -0.936 -2.205 20.714 1.00 51.81 149 SER A O 1
ATOM 1174 N N . VAL A 1 150 ? -1.984 -1.848 18.773 1.00 53.03 150 VAL A N 1
ATOM 1175 C CA . VAL A 1 150 ? -2.913 -0.811 19.255 1.00 53.03 150 VAL A CA 1
ATOM 1176 C C . VAL A 1 150 ? -3.934 -1.426 20.231 1.00 53.03 150 VAL A C 1
ATOM 1178 O O . VAL A 1 150 ? -4.453 -0.727 21.100 1.00 53.03 150 VAL A O 1
ATOM 1181 N N . SER A 1 151 ? -4.111 -2.754 20.207 1.00 51.59 151 SER A N 1
ATOM 1182 C CA . SER A 1 151 ? -4.749 -3.513 21.292 1.00 51.59 151 SER A CA 1
ATOM 1183 C C . SER A 1 151 ? -3.926 -3.644 22.591 1.00 51.59 151 SER A C 1
ATOM 1185 O O . SER A 1 151 ? -4.459 -4.155 23.570 1.00 51.59 151 SER A O 1
ATOM 1187 N N . GLN A 1 152 ? -2.665 -3.189 22.660 1.00 47.41 152 GLN A N 1
ATOM 1188 C CA . GLN A 1 152 ? -1.778 -3.372 23.829 1.00 47.41 152 GLN A CA 1
ATOM 1189 C C . GLN A 1 152 ? -1.360 -2.094 24.575 1.00 47.41 152 GLN A C 1
ATOM 1191 O O . GLN A 1 152 ? -0.729 -2.188 25.630 1.00 47.41 152 GLN A O 1
ATOM 1196 N N . ALA A 1 153 ? -1.733 -0.898 24.115 1.00 51.19 153 ALA A N 1
ATOM 1197 C CA . ALA A 1 153 ? -1.781 0.241 25.032 1.00 51.19 153 ALA A CA 1
ATOM 1198 C C . ALA A 1 153 ? -2.964 -0.000 25.986 1.00 51.19 153 ALA A C 1
ATOM 1200 O O . ALA A 1 153 ? -4.061 -0.282 25.509 1.00 51.19 153 ALA A O 1
ATOM 1201 N N . HIS A 1 154 ? -2.749 0.058 27.307 1.00 59.88 154 HIS A N 1
ATOM 1202 C CA . HIS A 1 154 ? -3.806 -0.063 28.322 1.00 59.88 154 HIS A CA 1
ATOM 1203 C C . HIS A 1 154 ? -4.823 1.081 28.154 1.00 59.88 154 HIS A C 1
ATOM 1205 O O . HIS A 1 154 ? -4.762 2.093 28.844 1.00 59.88 154 HIS A O 1
ATOM 1211 N N . PHE A 1 155 ? -5.734 0.950 27.196 1.00 69.81 155 PHE A N 1
ATOM 1212 C CA . PHE A 1 155 ? -6.906 1.794 27.086 1.00 69.81 155 PHE A CA 1
ATOM 1213 C C . PHE A 1 155 ? -7.949 1.243 28.050 1.00 69.81 155 PHE A C 1
ATOM 1215 O O . PHE A 1 155 ? -8.523 0.176 27.815 1.00 69.81 155 PHE A O 1
ATOM 1222 N N . ASN A 1 156 ? -8.156 1.955 29.154 1.00 76.94 156 ASN A N 1
ATOM 1223 C CA . ASN A 1 156 ? -9.268 1.709 30.048 1.00 76.94 156 ASN A CA 1
ATOM 1224 C C . ASN A 1 156 ? -10.239 2.899 29.960 1.00 76.94 156 ASN A C 1
ATOM 1226 O O . ASN A 1 156 ? -9.974 3.937 30.563 1.00 76.94 156 ASN A O 1
ATOM 1230 N N . PRO A 1 157 ? -11.368 2.770 29.241 1.00 72.25 157 PRO A N 1
ATOM 1231 C CA . PRO A 1 157 ? -12.391 3.820 29.153 1.00 72.25 157 PRO A CA 1
ATOM 1232 C C . PRO A 1 157 ? -13.046 4.140 30.508 1.00 72.25 157 PRO A C 1
ATOM 1234 O O . PRO A 1 157 ? -13.811 5.090 30.610 1.00 72.25 157 PRO A O 1
ATOM 1237 N N . LEU A 1 158 ? -12.754 3.355 31.551 1.00 77.94 158 LEU A N 1
ATOM 1238 C CA . LEU A 1 158 ? -13.209 3.588 32.920 1.00 77.94 158 LEU A CA 1
ATOM 1239 C C . LEU A 1 158 ? -12.229 4.448 33.741 1.00 77.94 158 LEU A C 1
ATOM 1241 O O . LEU A 1 158 ? -12.511 4.753 34.900 1.00 77.94 158 LEU A O 1
ATOM 1245 N N . ASP A 1 159 ? -11.072 4.827 33.189 1.00 78.69 159 ASP A N 1
ATOM 1246 C CA . ASP A 1 159 ? -10.114 5.677 33.895 1.00 78.69 159 ASP A CA 1
ATOM 1247 C C . ASP A 1 159 ? -10.656 7.111 34.011 1.00 78.69 159 ASP A C 1
ATOM 1249 O O . ASP A 1 159 ? -10.950 7.766 33.015 1.00 78.69 159 ASP A O 1
ATOM 1253 N N . ASN A 1 160 ? -10.741 7.628 35.240 1.00 72.00 160 ASN A N 1
ATOM 1254 C CA . ASN A 1 160 ? -11.235 8.977 35.564 1.00 72.00 160 ASN A CA 1
ATOM 1255 C C . ASN A 1 160 ? -12.705 9.268 35.189 1.00 72.00 160 ASN A C 1
ATOM 1257 O O . ASN A 1 160 ? -13.095 10.436 35.181 1.00 72.00 160 ASN A O 1
ATOM 1261 N N . VAL A 1 161 ? -13.529 8.243 34.940 1.00 77.62 161 VAL A N 1
ATOM 1262 C CA . VAL A 1 161 ? -14.980 8.385 34.721 1.00 77.62 161 VAL A CA 1
ATOM 1263 C C . VAL A 1 161 ? -15.739 7.886 35.952 1.00 77.62 161 VAL A C 1
ATOM 1265 O O . VAL A 1 161 ? -15.404 6.845 36.521 1.00 77.62 161 VAL A O 1
ATOM 1268 N N . SER A 1 162 ? -16.752 8.631 36.403 1.00 80.56 162 SER A N 1
ATOM 1269 C CA . SER A 1 162 ? -17.608 8.177 37.503 1.00 80.56 162 SER A CA 1
ATOM 1270 C C . SER A 1 162 ? -18.516 7.047 37.026 1.00 80.56 162 SER A C 1
ATOM 1272 O O . SER A 1 162 ? -19.126 7.136 35.966 1.00 80.56 162 SER A O 1
ATOM 1274 N N . ALA A 1 163 ? -18.686 6.006 37.843 1.00 74.69 163 ALA A N 1
ATOM 1275 C CA . ALA A 1 163 ? -19.596 4.902 37.528 1.00 74.69 163 ALA A CA 1
ATOM 1276 C C . ALA A 1 163 ? -21.063 5.351 37.356 1.00 74.69 163 ALA A C 1
ATOM 1278 O O . ALA A 1 163 ? -21.838 4.636 36.734 1.00 74.69 163 ALA A O 1
ATOM 1279 N N . SER A 1 164 ? -21.441 6.515 37.900 1.00 80.25 164 SER A N 1
ATOM 1280 C CA . SER A 1 164 ? -22.770 7.121 37.723 1.00 80.25 164 SER A CA 1
ATOM 1281 C C . SER A 1 164 ? -23.036 7.637 36.313 1.00 80.25 164 SER A C 1
ATOM 1283 O O . SER A 1 164 ? -24.194 7.827 35.957 1.00 80.25 164 SER A O 1
ATOM 1285 N N . ASP A 1 165 ? -21.978 7.895 35.547 1.00 84.81 165 ASP A N 1
ATOM 1286 C CA . ASP A 1 165 ? -22.053 8.564 34.246 1.00 84.81 165 ASP A CA 1
ATOM 1287 C C . ASP A 1 165 ? -22.038 7.546 33.095 1.00 84.81 165 ASP A C 1
ATOM 1289 O O . ASP A 1 165 ? -22.061 7.919 31.926 1.00 84.81 165 ASP A O 1
ATOM 1293 N N . LEU A 1 166 ? -21.989 6.254 33.434 1.00 90.94 166 LEU A N 1
ATOM 1294 C CA . LEU A 1 166 ? -21.910 5.145 32.498 1.00 90.94 166 LEU A CA 1
ATOM 1295 C C . LEU A 1 166 ? -23.197 4.325 32.530 1.00 90.94 166 LEU A C 1
ATOM 1297 O O . LEU A 1 166 ? -23.673 3.923 33.593 1.00 90.94 166 LEU A O 1
ATOM 1301 N N . ASN A 1 167 ? -23.713 4.013 31.349 1.00 93.00 167 ASN A N 1
ATOM 1302 C CA . ASN A 1 167 ? -24.845 3.121 31.166 1.00 93.00 167 ASN A CA 1
ATOM 1303 C C . ASN A 1 167 ? -24.359 1.718 30.783 1.00 93.00 167 ASN A C 1
ATOM 1305 O O . ASN A 1 167 ? -23.760 1.546 29.726 1.00 93.00 167 ASN A O 1
ATOM 1309 N N . PHE A 1 168 ? -24.648 0.711 31.610 1.00 94.06 168 PHE A N 1
ATOM 1310 C CA . PHE A 1 168 ? -24.296 -0.697 31.365 1.00 94.06 168 PHE A CA 1
ATOM 1311 C C . PHE A 1 168 ? -25.502 -1.569 30.981 1.00 94.06 168 PHE A C 1
ATOM 1313 O O . PHE A 1 168 ? -25.343 -2.783 30.829 1.00 94.06 168 PHE A O 1
ATOM 1320 N N . ASP A 1 169 ? -26.691 -0.981 30.826 1.00 95.25 169 ASP A N 1
ATOM 1321 C CA . ASP A 1 169 ? -27.937 -1.712 30.588 1.00 95.25 169 ASP A CA 1
ATOM 1322 C C . ASP A 1 169 ? -28.038 -2.136 29.119 1.00 95.25 169 ASP A C 1
ATOM 1324 O O . ASP A 1 169 ? -28.717 -1.522 28.296 1.00 95.25 169 ASP A O 1
ATOM 1328 N N . TYR A 1 170 ? -27.302 -3.199 28.792 1.00 96.88 170 TYR A N 1
ATOM 1329 C CA . TYR A 1 170 ? -27.226 -3.775 27.459 1.00 96.88 170 TYR A CA 1
ATOM 1330 C C . TYR A 1 170 ? -27.574 -5.266 27.461 1.00 96.88 170 TYR A C 1
ATOM 1332 O O . TYR A 1 170 ? -27.011 -6.062 28.221 1.00 96.88 170 TYR A O 1
ATOM 1340 N N . SER A 1 171 ? -28.429 -5.669 26.525 1.00 96.31 171 SER A N 1
ATOM 1341 C CA . SER A 1 171 ? -28.808 -7.063 26.284 1.00 96.31 171 SER A CA 1
ATOM 1342 C C . SER A 1 171 ? -28.332 -7.542 24.910 1.00 96.31 171 SER A C 1
ATOM 1344 O O . SER A 1 171 ? -27.975 -6.746 24.045 1.00 96.31 171 SER A O 1
ATOM 1346 N N . TYR A 1 172 ? -28.259 -8.860 24.686 1.00 96.94 172 TYR A N 1
ATOM 1347 C CA . TYR A 1 172 ? -27.816 -9.410 23.399 1.00 96.94 172 TYR A CA 1
ATOM 1348 C C . TYR A 1 172 ? -28.598 -10.660 22.986 1.00 96.94 172 TYR A C 1
ATOM 1350 O O . TYR A 1 172 ? -29.090 -11.421 23.822 1.00 96.94 172 TYR A O 1
ATOM 1358 N N . ALA A 1 173 ? -28.624 -10.923 21.680 1.00 95.69 173 ALA A N 1
ATOM 1359 C CA . ALA A 1 173 ? -29.126 -12.155 21.083 1.00 95.69 173 ALA A CA 1
ATOM 1360 C C . ALA A 1 173 ? -28.300 -12.534 19.846 1.00 95.69 173 ALA A C 1
ATOM 1362 O O . ALA A 1 173 ? -27.638 -11.699 19.234 1.00 95.69 173 ALA A O 1
ATOM 1363 N N . GLY A 1 174 ? -28.348 -13.808 19.460 1.00 94.56 174 GLY A N 1
ATOM 1364 C CA . GLY A 1 174 ? -27.596 -14.333 18.320 1.00 94.56 174 GLY A CA 1
ATOM 1365 C C . GLY A 1 174 ? -26.322 -15.065 18.736 1.00 94.56 174 GLY A C 1
ATOM 1366 O O . GLY A 1 174 ? -26.283 -15.752 19.760 1.00 94.56 174 GLY A O 1
ATOM 1367 N N . SER A 1 175 ? -25.287 -14.982 17.903 1.00 91.50 175 SER A N 1
ATOM 1368 C CA . SER A 1 175 ? -24.085 -15.800 18.061 1.00 91.50 175 SER A CA 1
ATOM 1369 C C . SER A 1 175 ? -23.232 -15.378 19.257 1.00 91.50 175 SER A C 1
ATOM 1371 O O . SER A 1 175 ? -22.968 -14.200 19.486 1.00 91.50 175 SER A O 1
ATOM 1373 N N . LYS A 1 176 ? -22.702 -16.352 20.002 1.00 90.62 176 LYS A N 1
ATOM 1374 C CA . LYS A 1 176 ? -21.707 -16.069 21.049 1.00 90.62 176 LYS A CA 1
ATOM 1375 C C . LYS A 1 176 ? -20.346 -15.665 20.475 1.00 90.62 176 LYS A C 1
ATOM 1377 O O . LYS A 1 176 ? -19.572 -15.044 21.189 1.00 90.62 176 LYS A O 1
ATOM 1382 N N . ARG A 1 177 ? -20.066 -15.992 19.206 1.00 86.56 177 ARG A N 1
ATOM 1383 C CA . ARG A 1 177 ? -18.773 -15.732 18.550 1.00 86.56 177 ARG A CA 1
ATOM 1384 C C . ARG A 1 177 ? -18.495 -14.245 18.329 1.00 86.56 177 ARG A C 1
ATOM 1386 O O . ARG A 1 177 ? -17.342 -13.854 18.333 1.00 86.56 177 ARG A O 1
ATOM 1393 N N . LEU A 1 178 ? -19.537 -13.435 18.143 1.00 90.31 178 LEU A N 1
ATOM 1394 C CA . LEU A 1 178 ? -19.415 -11.982 17.955 1.00 90.31 178 LEU A CA 1
ATOM 1395 C C . LEU A 1 178 ? -19.904 -11.207 19.189 1.00 90.31 178 LEU A C 1
ATOM 1397 O O . LEU A 1 178 ? -20.177 -10.015 19.109 1.00 90.31 178 LEU A O 1
ATOM 1401 N N . ARG A 1 179 ? -20.080 -11.889 20.327 1.00 93.00 179 ARG A N 1
ATOM 1402 C CA . ARG A 1 179 ? -20.649 -11.297 21.536 1.00 93.00 179 ARG A CA 1
ATOM 1403 C C . ARG A 1 179 ? -19.547 -10.659 22.392 1.00 93.00 179 ARG A C 1
ATOM 1405 O O . ARG A 1 179 ? -18.665 -11.398 22.831 1.00 93.00 179 ARG A O 1
ATOM 1412 N N . PRO A 1 180 ? -19.634 -9.360 22.722 1.00 93.31 180 PRO A N 1
ATOM 1413 C CA . PRO A 1 180 ? -18.714 -8.746 23.672 1.00 93.31 180 PRO A CA 1
ATOM 1414 C C . PRO A 1 180 ? -18.909 -9.307 25.087 1.00 93.31 180 PRO A C 1
ATOM 1416 O O . PRO A 1 180 ? -19.996 -9.749 25.463 1.00 93.31 180 PRO A O 1
ATOM 1419 N N . ILE A 1 181 ? -17.853 -9.272 25.897 1.00 93.75 181 ILE A N 1
ATOM 1420 C CA . ILE A 1 181 ? -17.915 -9.636 27.320 1.00 93.75 181 ILE A CA 1
ATOM 1421 C C . ILE A 1 181 ? -18.544 -8.529 28.172 1.00 93.75 181 ILE A C 1
ATOM 1423 O O . ILE A 1 181 ? -19.040 -8.804 29.264 1.00 93.75 181 ILE A O 1
ATOM 1427 N N . ARG A 1 182 ? -18.533 -7.287 27.673 1.00 93.50 182 ARG A N 1
ATOM 1428 C CA . ARG A 1 182 ? -19.157 -6.121 28.304 1.00 93.50 182 ARG A CA 1
ATOM 1429 C C . ARG A 1 182 ? -19.549 -5.096 27.239 1.00 93.50 182 ARG A C 1
ATOM 1431 O O . ARG A 1 182 ? -18.798 -4.893 26.290 1.00 93.50 182 ARG A O 1
ATOM 1438 N N . ALA A 1 183 ? -20.694 -4.451 27.416 1.00 96.00 183 ALA A N 1
ATOM 1439 C CA . ALA A 1 183 ? -21.149 -3.324 26.608 1.00 96.00 183 ALA A CA 1
ATOM 1440 C C . ALA A 1 183 ? -21.595 -2.197 27.547 1.00 96.00 183 ALA A C 1
ATOM 1442 O O . ALA A 1 183 ? -22.181 -2.488 28.590 1.00 96.00 183 ALA A O 1
ATOM 1443 N N . PHE A 1 184 ? -21.252 -0.954 27.220 1.00 95.31 184 PHE A N 1
ATOM 1444 C CA . PHE A 1 184 ? -21.696 0.238 27.945 1.00 95.31 184 PHE A CA 1
ATOM 1445 C C . PHE A 1 184 ? -21.516 1.495 27.102 1.00 95.31 184 PHE A C 1
ATOM 1447 O O . PHE A 1 184 ? -20.803 1.465 26.103 1.00 95.31 184 PHE A O 1
ATOM 1454 N N . ASP A 1 185 ? -22.109 2.605 27.520 1.00 94.81 185 ASP A N 1
ATOM 1455 C CA . ASP A 1 185 ? -21.892 3.922 26.919 1.00 94.81 185 ASP A CA 1
ATOM 1456 C C . ASP A 1 185 ? -21.708 5.018 27.977 1.00 94.81 185 ASP A C 1
ATOM 1458 O O . ASP A 1 185 ? -22.055 4.831 29.142 1.00 94.81 185 ASP A O 1
ATOM 1462 N N . ASP A 1 186 ? -21.127 6.144 27.562 1.00 90.62 186 ASP A N 1
ATOM 1463 C CA . ASP A 1 186 ? -20.952 7.371 28.360 1.00 90.62 186 ASP A CA 1
ATOM 1464 C C . ASP A 1 186 ? -21.892 8.508 27.897 1.00 90.62 186 ASP A C 1
ATOM 1466 O O . ASP A 1 186 ? -21.646 9.689 28.153 1.00 90.62 186 ASP A O 1
ATOM 1470 N N . GLY A 1 187 ? -22.946 8.170 27.144 1.00 89.44 187 GLY A N 1
ATOM 1471 C CA . GLY A 1 187 ? -23.831 9.127 26.477 1.00 89.44 187 GLY A CA 1
ATOM 1472 C C . GLY A 1 187 ? -23.288 9.723 25.167 1.00 89.44 187 GLY A C 1
ATOM 1473 O O . GLY A 1 187 ? -24.060 10.326 24.419 1.00 89.44 187 GLY A O 1
ATOM 1474 N N . VAL A 1 188 ? -22.002 9.541 24.841 1.00 90.06 188 VAL A N 1
ATOM 1475 C CA . VAL A 1 188 ? -21.372 10.043 23.602 1.00 90.06 188 VAL A CA 1
ATOM 1476 C C . VAL A 1 188 ? -20.836 8.900 22.739 1.00 90.06 188 VAL A C 1
ATOM 1478 O O . VAL A 1 188 ? -21.034 8.897 21.523 1.00 90.06 188 VAL A O 1
ATOM 1481 N N . PHE A 1 189 ? -20.177 7.924 23.349 1.00 93.94 189 PHE A N 1
ATOM 1482 C CA . PHE A 1 189 ? -19.573 6.760 22.717 1.00 93.94 189 PHE A CA 1
ATOM 1483 C C . PHE A 1 189 ? -20.126 5.475 23.324 1.00 93.94 189 PHE A C 1
ATOM 1485 O O . PHE A 1 189 ? -20.363 5.395 24.527 1.00 93.94 189 PHE A O 1
ATOM 1492 N N . THR A 1 190 ? -20.270 4.446 22.489 1.00 95.56 190 THR A N 1
ATOM 1493 C CA . THR A 1 190 ? -20.614 3.091 22.941 1.00 95.56 190 THR A CA 1
ATOM 1494 C C . THR A 1 190 ? -19.376 2.199 22.887 1.00 95.56 190 THR A C 1
ATOM 1496 O O . THR A 1 190 ? -18.702 2.118 21.860 1.00 95.56 190 THR A O 1
ATOM 1499 N N . TYR A 1 191 ? -19.079 1.507 23.979 1.00 95.31 191 TYR A N 1
ATOM 1500 C CA . TYR A 1 191 ? -17.898 0.678 24.178 1.00 95.31 191 TYR A CA 1
ATOM 1501 C C . TYR A 1 191 ? -18.289 -0.798 24.236 1.00 95.31 191 TYR A C 1
ATOM 1503 O O . TYR A 1 191 ? -19.029 -1.227 25.121 1.00 95.31 191 TYR A O 1
ATOM 1511 N N . PHE A 1 192 ? -17.729 -1.602 23.335 1.00 94.94 192 PHE A N 1
ATOM 1512 C CA . PHE A 1 192 ? -17.870 -3.057 23.343 1.00 94.94 192 PHE A CA 1
ATOM 1513 C C . PHE A 1 192 ? -16.537 -3.706 23.689 1.00 94.94 192 PHE A C 1
ATOM 1515 O O . PHE A 1 192 ? -15.590 -3.656 22.908 1.00 94.94 192 PHE A O 1
ATOM 1522 N N . GLN A 1 193 ? -16.461 -4.315 24.865 1.00 92.50 193 GLN A N 1
ATOM 1523 C CA . GLN A 1 193 ? -15.272 -4.998 25.349 1.00 92.50 193 GLN A CA 1
ATOM 1524 C C . GLN A 1 193 ? -15.255 -6.448 24.881 1.00 92.50 193 GLN A C 1
ATOM 1526 O O . GLN A 1 193 ? -16.232 -7.174 25.071 1.00 92.50 193 GLN A O 1
ATOM 1531 N N . PHE A 1 194 ? -14.120 -6.899 24.372 1.00 88.88 194 PHE A N 1
ATOM 1532 C CA . PHE A 1 194 ? -13.861 -8.297 24.051 1.00 88.88 194 PHE A CA 1
ATOM 1533 C C . PHE A 1 194 ? -12.756 -8.847 24.963 1.00 88.88 194 PHE A C 1
ATOM 1535 O O . PHE A 1 194 ? -12.000 -8.084 25.568 1.00 88.88 194 PHE A O 1
ATOM 1542 N N . GLU A 1 195 ? -12.724 -10.168 25.146 1.00 80.56 195 GLU A N 1
ATOM 1543 C CA . GLU A 1 195 ? -11.597 -10.839 25.812 1.00 80.56 195 GLU A CA 1
ATOM 1544 C C . GLU A 1 195 ? -10.418 -10.894 24.840 1.00 80.56 195 GLU A C 1
ATOM 1546 O O . GLU A 1 195 ? -9.372 -10.328 25.129 1.00 80.56 195 GLU A O 1
ATOM 1551 N N . ASP A 1 196 ? -10.681 -11.423 23.643 1.00 76.12 196 ASP A N 1
ATOM 1552 C CA . ASP A 1 196 ? -9.819 -11.379 22.468 1.00 76.12 196 ASP A CA 1
ATOM 1553 C C . ASP A 1 196 ? -10.674 -11.132 21.212 1.00 76.12 196 ASP A C 1
ATOM 1555 O O . ASP A 1 196 ? -11.840 -11.537 21.138 1.00 76.12 196 ASP A O 1
ATOM 1559 N N . PHE A 1 197 ? -10.102 -10.478 20.199 1.00 71.56 197 PHE A N 1
ATOM 1560 C CA . PHE A 1 197 ? -10.738 -10.330 18.888 1.00 71.56 197 PHE A CA 1
ATOM 1561 C C . PHE A 1 197 ? -10.431 -11.550 18.007 1.00 71.56 197 PHE A C 1
ATOM 1563 O O . PHE A 1 197 ? -9.683 -11.445 17.036 1.00 71.56 197 PHE A O 1
ATOM 1570 N N . ASP A 1 198 ? -11.025 -12.707 18.320 1.00 73.06 198 ASP A N 1
ATOM 1571 C CA . ASP A 1 198 ? -10.931 -13.913 17.470 1.00 73.06 198 ASP A CA 1
ATOM 1572 C C . ASP A 1 198 ? -11.365 -13.629 16.020 1.00 73.06 198 ASP A C 1
ATOM 1574 O O . ASP A 1 198 ? -10.917 -14.265 15.063 1.00 73.06 198 ASP A O 1
ATOM 1578 N N . VAL A 1 199 ? -12.293 -12.682 15.866 1.00 78.19 199 VAL A N 1
ATOM 1579 C CA . VAL A 1 199 ? -12.896 -12.248 14.609 1.00 78.19 199 VAL A CA 1
ATOM 1580 C C . VAL A 1 199 ? -13.224 -10.773 14.733 1.00 78.19 199 VAL A C 1
ATOM 1582 O O . VAL A 1 199 ? -13.771 -10.357 15.753 1.00 78.19 199 VAL A O 1
ATOM 1585 N N . MET A 1 200 ? -12.950 -9.995 13.688 1.00 84.69 200 MET A N 1
ATOM 1586 C CA . MET A 1 200 ? -13.344 -8.590 13.640 1.00 84.69 200 MET A CA 1
ATOM 1587 C C . MET A 1 200 ? -14.735 -8.452 12.999 1.00 84.69 200 MET A C 1
ATOM 1589 O O . MET A 1 200 ? -14.851 -8.682 11.793 1.00 84.69 200 MET A O 1
ATOM 1593 N N . PRO A 1 201 ? -15.794 -8.106 13.757 1.00 88.81 201 PRO A N 1
ATOM 1594 C CA . PRO A 1 201 ? -17.128 -7.952 13.192 1.00 88.81 201 PRO A CA 1
ATOM 1595 C C . PRO A 1 201 ? -17.269 -6.634 12.422 1.00 88.81 201 PRO A C 1
ATOM 1597 O O . PRO A 1 201 ? -16.700 -5.609 12.797 1.00 88.81 201 PRO A O 1
ATOM 1600 N N . ALA A 1 202 ? -18.120 -6.633 11.398 1.00 90.12 202 ALA A N 1
ATOM 1601 C CA . ALA A 1 202 ? -18.720 -5.400 10.901 1.00 90.12 202 ALA A CA 1
ATOM 1602 C C . ALA A 1 202 ? -19.826 -4.963 11.871 1.00 90.12 202 ALA A C 1
ATOM 1604 O O . ALA A 1 202 ? -20.651 -5.789 12.259 1.00 90.12 202 ALA A O 1
ATOM 1605 N N . ILE A 1 203 ? -19.851 -3.688 12.259 1.00 94.88 203 ILE A N 1
ATOM 1606 C CA . ILE A 1 203 ? -20.837 -3.146 13.198 1.00 94.88 203 ILE A CA 1
ATOM 1607 C C . ILE A 1 203 ? -21.779 -2.160 12.508 1.00 94.88 203 ILE A C 1
ATOM 1609 O O . ILE A 1 203 ? -21.360 -1.302 11.730 1.00 94.88 203 ILE A O 1
ATOM 1613 N N . PHE A 1 204 ? -23.062 -2.286 12.827 1.00 95.88 204 PHE A N 1
ATOM 1614 C CA . PHE A 1 20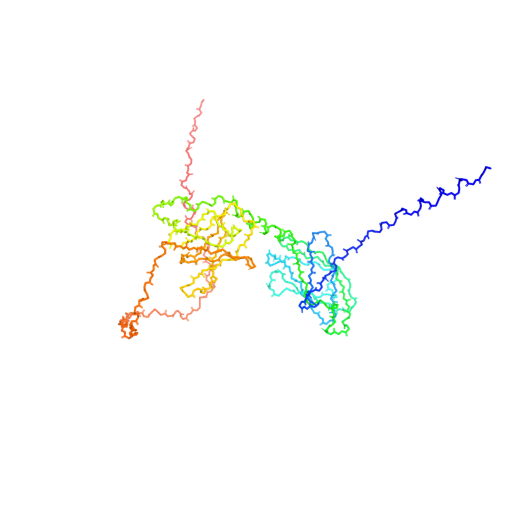4 ? -24.133 -1.443 12.318 1.00 95.88 204 PHE A CA 1
ATOM 1615 C C . PHE A 1 204 ? -24.975 -0.935 13.482 1.00 95.88 204 PHE A C 1
ATOM 1617 O O . PHE A 1 204 ? -25.215 -1.688 14.424 1.00 95.88 204 PHE A O 1
ATOM 1624 N N . SER A 1 205 ? -25.453 0.306 13.419 1.00 95.62 205 SER A N 1
ATOM 1625 C CA . SER A 1 205 ? -26.589 0.734 14.240 1.00 95.62 205 SER A CA 1
ATOM 1626 C C . SER A 1 205 ? -27.886 0.355 13.539 1.00 95.62 205 SER A C 1
ATOM 1628 O O . SER A 1 205 ? -27.936 0.284 12.311 1.00 95.62 205 SER A O 1
ATOM 1630 N N . VAL A 1 206 ? -28.927 0.085 14.315 1.00 94.69 206 VAL A N 1
ATOM 1631 C CA . VAL A 1 206 ? -30.244 -0.291 13.805 1.00 94.69 206 VAL A CA 1
ATOM 1632 C C . VAL A 1 206 ? -31.228 0.815 14.158 1.00 94.69 206 VAL A C 1
ATOM 1634 O O . VAL A 1 206 ? -31.300 1.234 15.312 1.00 94.69 206 VAL A O 1
ATOM 1637 N N . ASP A 1 207 ? -31.935 1.326 13.153 1.00 88.50 207 ASP A N 1
ATOM 1638 C CA . ASP A 1 207 ? -32.987 2.321 13.362 1.00 88.50 207 ASP A CA 1
ATOM 1639 C C . ASP A 1 207 ? -34.294 1.681 13.872 1.00 88.50 207 ASP A C 1
ATOM 1641 O O . ASP A 1 207 ? -34.433 0.461 13.949 1.00 88.50 207 ASP A O 1
ATOM 1645 N N . GLU A 1 208 ? -35.283 2.510 14.204 1.00 85.00 208 GLU A N 1
ATOM 1646 C CA . GLU A 1 208 ? -36.599 2.064 14.691 1.00 85.00 208 GLU A CA 1
ATOM 1647 C C . GLU A 1 208 ? -37.352 1.165 13.696 1.00 85.00 208 GLU A C 1
ATOM 1649 O O . GLU A 1 208 ? -38.203 0.369 14.089 1.00 85.00 208 GLU A O 1
ATOM 1654 N N . ASN A 1 209 ? -37.026 1.263 12.404 1.00 85.88 209 ASN A N 1
ATOM 1655 C CA . ASN A 1 209 ? -37.620 0.450 11.346 1.00 85.88 209 ASN A CA 1
ATOM 1656 C C . ASN A 1 209 ? -36.860 -0.870 11.127 1.00 85.88 209 ASN A C 1
ATOM 1658 O O . ASN A 1 209 ? -37.242 -1.659 10.260 1.00 85.88 209 ASN A O 1
ATOM 1662 N N . GLY A 1 210 ? -35.788 -1.119 11.884 1.00 87.12 210 GLY A N 1
ATOM 1663 C CA . GLY A 1 210 ? -34.942 -2.299 11.743 1.00 87.12 210 GLY A CA 1
ATOM 1664 C C . GLY A 1 210 ? -33.897 -2.196 10.628 1.00 87.12 210 GLY A C 1
ATOM 1665 O O . GLY A 1 210 ? -33.293 -3.212 10.283 1.00 87.12 210 GLY A O 1
ATOM 1666 N N . ASN A 1 211 ? -33.669 -1.015 10.045 1.00 91.62 211 ASN A N 1
ATOM 1667 C CA . ASN A 1 211 ? -32.646 -0.845 9.016 1.00 91.62 211 ASN A CA 1
ATOM 1668 C C . ASN A 1 211 ? -31.267 -0.662 9.640 1.00 91.62 211 ASN A C 1
ATOM 1670 O O . ASN A 1 211 ? -31.071 0.139 10.554 1.00 91.62 211 ASN A O 1
ATOM 1674 N N . GLU A 1 212 ? -30.288 -1.353 9.069 1.00 93.38 212 GLU A N 1
ATOM 1675 C CA . GLU A 1 212 ? -28.892 -1.244 9.469 1.00 93.38 212 GLU A CA 1
ATOM 1676 C C . GLU A 1 212 ? -28.194 -0.065 8.788 1.00 93.38 212 GLU A C 1
ATOM 1678 O O . GLU A 1 212 ? -28.282 0.135 7.574 1.00 93.38 212 GLU A O 1
ATOM 1683 N N . ARG A 1 213 ? -27.447 0.702 9.580 1.00 91.25 213 ARG A N 1
ATOM 1684 C CA . ARG A 1 213 ? -26.639 1.836 9.135 1.00 91.25 213 ARG A CA 1
ATOM 1685 C C . ARG A 1 213 ? -25.196 1.637 9.568 1.00 91.25 213 ARG A C 1
ATOM 1687 O O . ARG A 1 213 ? -24.928 1.202 10.686 1.00 91.25 213 ARG A O 1
ATOM 1694 N N . LEU A 1 214 ? -24.259 1.969 8.679 1.00 86.69 214 LEU A N 1
ATOM 1695 C CA . LEU A 1 214 ? -22.840 1.952 9.026 1.00 86.69 214 LEU A CA 1
ATOM 1696 C C . LEU A 1 214 ? -22.569 2.978 10.126 1.00 86.69 214 LEU A C 1
ATOM 1698 O O . LEU A 1 214 ? -23.042 4.115 10.054 1.00 86.69 214 LEU A O 1
ATOM 1702 N N . VAL A 1 215 ? -21.763 2.573 11.102 1.00 90.44 215 VAL A N 1
ATOM 1703 C CA . VAL A 1 215 ? -21.276 3.447 12.167 1.00 90.44 215 VAL A CA 1
ATOM 1704 C C . VAL A 1 215 ? -19.768 3.586 12.085 1.00 90.44 215 VAL A C 1
ATOM 1706 O O . VAL A 1 215 ? -19.057 2.661 11.690 1.00 90.44 215 VAL A O 1
ATOM 1709 N N . ASN A 1 216 ? -19.275 4.752 12.486 1.00 86.00 216 ASN A N 1
ATOM 1710 C CA . ASN A 1 216 ? -17.847 4.947 12.669 1.00 86.00 216 ASN A CA 1
ATOM 1711 C C . ASN A 1 216 ? -17.431 4.320 13.997 1.00 86.00 216 ASN A C 1
ATOM 1713 O O . ASN A 1 216 ? -18.043 4.586 15.035 1.00 86.00 216 ASN A O 1
ATOM 1717 N N . PHE A 1 217 ? -16.370 3.524 13.967 1.00 89.12 217 PHE A N 1
ATOM 1718 C CA . PHE A 1 217 ? -15.801 2.920 15.160 1.00 89.12 217 PHE A CA 1
ATOM 1719 C C . PHE A 1 217 ? -14.276 2.962 15.124 1.00 89.12 217 PHE A C 1
ATOM 1721 O O . PHE A 1 217 ? -13.664 3.033 14.059 1.00 89.12 217 PHE A O 1
ATOM 1728 N N . ASN A 1 218 ? -13.673 2.904 16.305 1.00 84.12 218 ASN A N 1
ATOM 1729 C CA . ASN A 1 218 ? -12.238 2.768 16.500 1.00 84.12 218 ASN A CA 1
ATOM 1730 C C . ASN A 1 218 ? -11.959 1.560 17.397 1.00 84.12 218 ASN A C 1
ATOM 1732 O O . ASN A 1 218 ? -12.767 1.221 18.259 1.00 84.12 218 ASN A O 1
ATOM 1736 N N . LEU A 1 219 ? -10.799 0.933 17.217 1.00 85.31 219 LEU A N 1
ATOM 1737 C CA . LEU A 1 219 ? -10.309 -0.114 18.112 1.00 85.31 219 LEU A CA 1
ATOM 1738 C C . LEU A 1 219 ? -9.297 0.490 19.079 1.00 85.31 219 LEU A C 1
ATOM 1740 O O . LEU A 1 219 ? -8.346 1.144 18.648 1.00 85.31 219 LEU A O 1
ATOM 1744 N N . GLN A 1 220 ? -9.510 0.286 20.375 1.00 80.31 220 GLN A N 1
ATOM 1745 C CA . GLN A 1 220 ? -8.631 0.785 21.428 1.00 80.31 220 GLN A CA 1
ATOM 1746 C C . GLN A 1 220 ? -8.474 -0.287 22.504 1.00 80.31 220 GLN A C 1
ATOM 1748 O O . GLN A 1 220 ? -9.427 -0.618 23.209 1.00 80.31 220 GLN A O 1
ATOM 1753 N N . GLY A 1 221 ? -7.278 -0.866 22.634 1.00 77.94 221 GLY A N 1
ATOM 1754 C CA . GLY A 1 221 ? -7.079 -1.976 23.563 1.00 77.94 221 GLY A CA 1
ATOM 1755 C C . GLY A 1 221 ? -7.989 -3.162 23.215 1.00 77.94 221 GLY A C 1
ATOM 1756 O O . GLY A 1 221 ? -8.008 -3.655 22.088 1.00 77.94 221 GLY A O 1
ATOM 1757 N N . GLN A 1 222 ? -8.795 -3.570 24.188 1.00 85.25 222 GLN A N 1
ATOM 1758 C CA . GLN A 1 222 ? -9.799 -4.629 24.067 1.00 85.25 222 GLN A CA 1
ATOM 1759 C C . GLN A 1 222 ? -11.216 -4.109 23.761 1.00 85.25 222 GLN A C 1
ATOM 1761 O O . GLN A 1 222 ? -12.193 -4.843 23.911 1.00 85.25 222 GLN A O 1
ATOM 1766 N N . TYR A 1 223 ? -11.340 -2.834 23.384 1.00 88.75 223 TYR A N 1
ATOM 1767 C CA . TYR A 1 223 ? -12.615 -2.171 23.148 1.00 88.75 223 TYR A CA 1
ATOM 1768 C C . TYR A 1 223 ? -12.798 -1.814 21.674 1.00 88.75 223 TYR A C 1
ATOM 1770 O O . TYR A 1 223 ? -11.923 -1.221 21.040 1.00 88.75 223 TYR A O 1
ATOM 1778 N N . LEU A 1 224 ? -13.980 -2.127 21.152 1.00 91.69 224 LEU A N 1
ATOM 1779 C CA . LEU A 1 224 ? -14.527 -1.535 19.941 1.00 91.69 224 LEU A CA 1
ATOM 1780 C C . LEU A 1 224 ? -15.381 -0.337 20.369 1.00 91.69 224 LEU A C 1
ATOM 1782 O O . LEU A 1 224 ? -16.404 -0.504 21.031 1.00 91.69 224 LEU A O 1
ATOM 1786 N N . VAL A 1 225 ? -14.927 0.866 20.022 1.00 93.31 225 VAL A N 1
ATOM 1787 C CA . VAL A 1 225 ? -15.515 2.144 20.441 1.00 93.31 225 VAL A CA 1
ATOM 1788 C C . VAL A 1 225 ? -16.285 2.750 19.278 1.00 93.31 225 VAL A C 1
ATOM 1790 O O . VAL A 1 225 ? -15.690 3.203 18.300 1.00 93.31 225 VAL A O 1
ATOM 1793 N N . VAL A 1 226 ? -17.609 2.757 19.372 1.00 94.25 226 VAL A N 1
ATOM 1794 C CA . VAL A 1 226 ? -18.511 3.350 18.382 1.00 94.25 226 VAL A CA 1
ATOM 1795 C C . VAL A 1 226 ? -18.740 4.821 18.697 1.00 94.25 226 VAL A C 1
ATOM 1797 O O . VAL A 1 226 ? -18.981 5.193 19.842 1.00 94.25 226 VAL A O 1
ATOM 1800 N N . SER A 1 227 ? -18.697 5.658 17.661 1.00 90.62 227 SER A N 1
ATOM 1801 C CA . SER A 1 227 ? -19.069 7.071 17.754 1.00 90.62 227 SER A CA 1
ATOM 1802 C C . SER A 1 227 ? -20.590 7.215 17.777 1.00 90.62 227 SER A C 1
ATOM 1804 O O . SER A 1 227 ? -21.237 7.027 16.746 1.00 90.62 227 SER A O 1
ATOM 1806 N N . GLY A 1 228 ? -21.147 7.557 18.938 1.00 89.81 228 GLY A N 1
ATOM 1807 C CA . GLY A 1 228 ? -22.584 7.683 19.170 1.00 89.81 228 GLY A CA 1
ATOM 1808 C C . GLY A 1 228 ? -23.167 6.579 20.055 1.00 89.81 228 GLY A C 1
ATOM 1809 O O . GLY A 1 228 ? -22.544 5.545 20.308 1.00 89.81 228 GLY A O 1
ATOM 1810 N N . VAL A 1 229 ? -24.410 6.811 20.477 1.00 93.69 229 VAL A N 1
ATOM 1811 C CA . VAL A 1 229 ? -25.251 5.877 21.237 1.00 93.69 229 VAL A CA 1
ATOM 1812 C C . VAL A 1 229 ? -26.497 5.561 20.411 1.00 93.69 229 VAL A C 1
ATOM 1814 O O . VAL A 1 229 ? -27.061 6.448 19.766 1.00 93.69 229 VAL A O 1
ATOM 1817 N N . GLY A 1 230 ? -26.929 4.301 20.408 1.00 92.31 230 GLY A N 1
ATOM 1818 C CA . GLY A 1 230 ? -28.089 3.837 19.644 1.00 92.31 230 GLY A CA 1
ATOM 1819 C C . GLY A 1 230 ? -28.931 2.831 20.422 1.00 92.31 230 GLY A C 1
ATOM 1820 O O . GLY A 1 230 ? -28.440 2.208 21.362 1.00 92.31 230 GLY A O 1
ATOM 1821 N N . SER A 1 231 ? -30.189 2.664 20.005 1.00 94.56 231 SER A N 1
ATOM 1822 C CA . SER A 1 231 ? -31.134 1.707 20.598 1.00 94.56 231 SER A CA 1
ATOM 1823 C C . SER A 1 231 ? -30.725 0.253 20.359 1.00 94.56 231 SER A C 1
ATOM 1825 O O . SER A 1 231 ? -30.924 -0.603 21.220 1.00 94.56 231 SER A O 1
ATOM 1827 N N . GLN A 1 232 ? -30.124 -0.035 19.204 1.00 96.75 232 GLN A N 1
ATOM 1828 C CA . GLN A 1 232 ? -29.634 -1.361 18.858 1.00 96.75 232 GLN A CA 1
ATOM 1829 C C . GLN A 1 232 ? -28.406 -1.281 17.943 1.00 96.75 232 GLN A C 1
ATOM 1831 O O . GLN A 1 232 ? -28.316 -0.444 17.044 1.00 96.75 232 GLN A O 1
ATOM 1836 N N . PHE A 1 233 ? -27.485 -2.221 18.143 1.00 97.75 233 PHE A N 1
ATOM 1837 C CA . PHE A 1 233 ? -26.347 -2.491 17.278 1.00 97.75 233 PHE A CA 1
ATOM 1838 C C . PHE A 1 233 ? -26.377 -3.937 16.779 1.00 97.75 233 PHE A C 1
ATOM 1840 O O . PHE A 1 233 ? -26.803 -4.845 17.490 1.00 97.75 233 PHE A O 1
ATOM 1847 N N . THR A 1 234 ? -25.895 -4.167 15.560 1.00 97.38 234 THR A N 1
ATOM 1848 C CA . THR A 1 234 ? -25.744 -5.506 14.980 1.00 97.38 234 THR A CA 1
ATOM 1849 C C . THR A 1 234 ? -24.301 -5.725 14.554 1.00 97.38 234 THR A C 1
ATOM 1851 O O . THR A 1 234 ? -23.753 -4.953 13.770 1.00 97.38 234 THR A O 1
ATOM 1854 N N . LEU A 1 235 ? -23.684 -6.782 15.079 1.00 95.50 235 LEU A N 1
ATOM 1855 C CA . LEU A 1 235 ? -22.330 -7.225 14.757 1.00 95.50 235 LEU A CA 1
ATOM 1856 C C . LEU A 1 235 ? -22.427 -8.412 13.798 1.00 95.50 235 LEU A C 1
ATOM 1858 O O . LEU A 1 235 ? -23.095 -9.397 14.118 1.00 95.50 235 LEU A O 1
ATOM 1862 N N . ARG A 1 236 ? -21.775 -8.336 12.634 1.00 93.69 236 ARG A N 1
ATOM 1863 C CA . ARG A 1 236 ? -21.862 -9.346 11.566 1.00 93.69 236 ARG A CA 1
ATOM 1864 C C . ARG A 1 236 ? -20.494 -9.879 11.150 1.00 93.69 236 ARG A C 1
ATOM 1866 O O . ARG A 1 236 ? -19.528 -9.126 11.070 1.00 93.69 236 ARG A O 1
ATOM 1873 N N . ASP A 1 237 ? -20.453 -11.165 10.820 1.00 91.62 237 ASP A N 1
ATOM 1874 C CA . ASP A 1 237 ? -19.358 -11.836 10.112 1.00 91.62 237 ASP A CA 1
ATOM 1875 C C . ASP A 1 237 ? -19.951 -12.887 9.160 1.00 91.62 237 ASP A C 1
ATOM 1877 O O . ASP A 1 237 ? -20.430 -13.940 9.596 1.00 91.62 237 ASP A O 1
ATOM 1881 N N . GLY A 1 238 ? -19.984 -12.573 7.862 1.00 89.25 238 GLY A N 1
ATOM 1882 C CA . GLY A 1 238 ? -20.692 -13.374 6.861 1.00 89.25 238 GLY A CA 1
ATOM 1883 C C . GLY A 1 238 ? -22.164 -13.580 7.237 1.00 89.25 238 GLY A C 1
ATOM 1884 O O . GLY A 1 238 ? -22.895 -12.618 7.470 1.00 89.25 238 GLY A O 1
ATOM 1885 N N . ASP A 1 239 ? -22.579 -14.843 7.346 1.00 90.56 239 ASP A N 1
ATOM 1886 C CA . ASP A 1 239 ? -23.944 -15.228 7.733 1.00 90.56 239 ASP A CA 1
ATOM 1887 C C . ASP A 1 239 ? -24.179 -15.211 9.258 1.00 90.56 239 ASP A C 1
ATOM 1889 O O . ASP A 1 239 ? -25.291 -15.458 9.730 1.00 90.56 239 ASP A O 1
ATOM 1893 N N . THR A 1 240 ? -23.142 -14.939 10.058 1.00 90.44 240 THR A N 1
ATOM 1894 C CA . THR A 1 240 ? -23.237 -14.888 11.523 1.00 90.44 240 THR A CA 1
ATOM 1895 C C . THR A 1 240 ? -23.571 -13.475 11.983 1.00 90.44 240 THR A C 1
ATOM 1897 O O . THR A 1 240 ? -22.926 -12.519 11.556 1.00 90.44 240 THR A O 1
ATOM 1900 N N . ALA A 1 241 ? -24.530 -13.342 12.904 1.00 94.75 241 ALA A N 1
ATOM 1901 C CA . ALA A 1 241 ? -24.889 -12.060 13.501 1.00 94.75 241 ALA A CA 1
ATOM 1902 C C . ALA A 1 241 ? -25.106 -12.149 15.020 1.00 94.75 241 ALA A C 1
ATOM 1904 O O . ALA A 1 241 ? -25.555 -13.177 15.546 1.00 94.75 241 ALA A O 1
ATOM 1905 N N . THR A 1 242 ? -24.816 -11.043 15.700 1.00 95.94 242 THR A N 1
ATOM 1906 C CA . THR A 1 242 ? -25.128 -10.799 17.110 1.00 95.94 242 THR A CA 1
ATOM 1907 C C . THR A 1 242 ? -25.739 -9.415 17.237 1.00 95.94 242 THR A C 1
ATOM 1909 O O . THR A 1 242 ? -25.110 -8.422 16.881 1.00 95.94 242 THR A O 1
ATOM 1912 N N . CYS A 1 243 ? -26.964 -9.355 17.740 1.00 97.06 243 CYS A N 1
ATOM 1913 C CA . CYS A 1 243 ? -27.665 -8.109 18.010 1.00 97.06 243 CYS A CA 1
ATOM 1914 C C . CYS A 1 243 ? -27.464 -7.734 19.476 1.00 97.06 243 CYS A C 1
ATOM 1916 O O . CYS A 1 243 ? -27.496 -8.609 20.344 1.00 97.06 243 CYS A O 1
ATOM 1918 N N . ILE A 1 244 ? -27.250 -6.450 19.735 1.00 97.50 244 ILE A N 1
ATOM 1919 C CA . ILE A 1 244 ? -27.032 -5.877 21.057 1.00 97.50 244 ILE A CA 1
ATOM 1920 C C . ILE A 1 244 ? -27.996 -4.702 21.215 1.00 97.50 244 ILE A C 1
ATOM 1922 O O . ILE A 1 244 ? -27.985 -3.801 20.380 1.00 97.50 244 ILE A O 1
ATOM 1926 N N . TRP A 1 245 ? -28.816 -4.703 22.259 1.00 97.19 245 TRP A N 1
ATOM 1927 C CA . TRP A 1 245 ? -29.773 -3.636 22.554 1.00 97.19 245 TRP A CA 1
ATOM 1928 C C . TRP A 1 245 ? -29.288 -2.806 23.728 1.00 97.19 245 TRP A C 1
ATOM 1930 O O . TRP A 1 245 ? -28.747 -3.359 24.682 1.00 97.19 245 TRP A O 1
ATOM 1940 N N . ASN A 1 246 ? -29.484 -1.494 23.636 1.00 96.31 24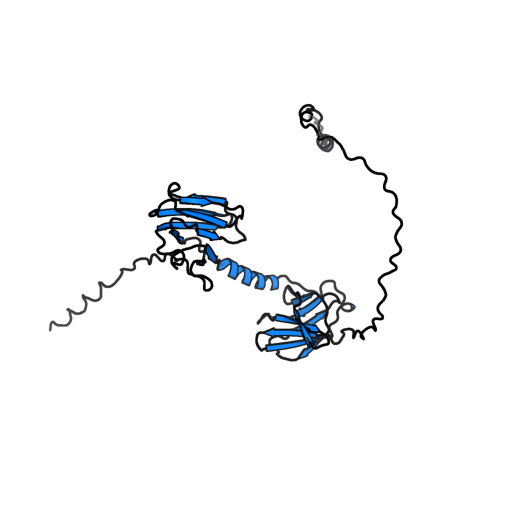6 ASN A N 1
ATOM 1941 C CA . ASN A 1 246 ? -29.354 -0.587 24.766 1.00 96.31 246 ASN A CA 1
ATOM 1942 C C . ASN A 1 246 ? -30.727 -0.489 25.443 1.00 96.31 246 ASN A C 1
ATOM 1944 O O . ASN A 1 246 ? -31.626 0.196 24.949 1.00 96.31 246 ASN A O 1
ATOM 1948 N N . ASP A 1 247 ? -30.894 -1.203 26.553 1.00 94.56 247 ASP A N 1
ATOM 1949 C CA . ASP A 1 247 ? -32.168 -1.326 27.266 1.00 94.56 247 ASP A CA 1
ATOM 1950 C C . ASP A 1 247 ? -32.550 -0.021 27.994 1.00 94.56 247 ASP A C 1
ATOM 1952 O O . ASP A 1 247 ? -33.722 0.197 28.305 1.00 94.56 247 ASP A O 1
ATOM 1956 N N . ALA A 1 248 ? -31.578 0.870 28.221 1.00 92.00 248 ALA A N 1
ATOM 1957 C CA . ALA A 1 248 ? -31.778 2.200 28.793 1.00 92.00 248 ALA A CA 1
ATOM 1958 C C . ALA A 1 248 ? -31.893 3.314 27.734 1.00 92.00 248 ALA A C 1
ATOM 1960 O O . ALA A 1 248 ? -31.972 4.494 28.091 1.00 92.00 248 ALA A O 1
ATOM 1961 N N . TYR A 1 249 ? -31.918 2.981 26.435 1.00 88.25 249 TYR A N 1
ATOM 1962 C CA . TYR A 1 249 ? -32.001 3.993 25.383 1.00 88.25 249 TYR A CA 1
ATOM 1963 C C . TYR A 1 249 ? -33.327 4.771 25.462 1.00 88.25 249 TYR A C 1
ATOM 1965 O O . TYR A 1 249 ? -34.399 4.145 25.465 1.00 88.25 249 TYR A O 1
ATOM 1973 N N . PRO A 1 250 ? -33.296 6.120 25.486 1.00 81.81 250 PRO A N 1
ATOM 1974 C CA . PRO A 1 250 ? -34.507 6.924 25.549 1.00 81.81 250 PRO A CA 1
ATOM 1975 C C . PRO A 1 250 ? -35.417 6.616 24.362 1.00 81.81 250 PRO A C 1
ATOM 1977 O O . PRO A 1 250 ? -35.027 6.775 23.206 1.00 81.81 250 PRO A O 1
ATOM 1980 N N . GLN A 1 251 ? -36.649 6.199 24.644 1.00 70.38 251 GLN A N 1
ATOM 1981 C CA . GLN A 1 251 ? -37.679 6.102 23.618 1.00 70.38 251 GLN A CA 1
ATOM 1982 C C . GLN A 1 251 ? -38.117 7.529 23.290 1.00 70.38 251 GLN A C 1
ATOM 1984 O O . GLN A 1 251 ? -38.822 8.165 24.076 1.00 70.38 251 GLN A O 1
ATOM 1989 N N . VAL A 1 252 ? -37.641 8.071 22.171 1.00 61.97 252 VAL A N 1
ATOM 1990 C CA . VAL A 1 252 ? -38.121 9.362 21.682 1.00 61.97 252 VAL A CA 1
ATOM 1991 C C . VAL A 1 252 ? -39.470 9.090 21.029 1.00 61.97 252 VAL A C 1
ATOM 1993 O O . VAL A 1 252 ? -39.528 8.523 19.943 1.00 61.97 252 VAL A O 1
ATOM 1996 N N . GLU A 1 253 ? -40.573 9.446 21.695 1.00 59.59 253 GLU A N 1
ATOM 1997 C CA . GLU A 1 253 ? -41.860 9.472 20.996 1.00 59.59 253 GLU A CA 1
ATOM 1998 C C . GLU A 1 253 ? -41.734 10.422 19.797 1.00 59.59 253 GLU A C 1
ATOM 2000 O O . GLU A 1 253 ? -41.162 11.508 19.951 1.00 59.59 253 GLU A O 1
ATOM 2005 N N . PRO A 1 254 ? -42.228 10.043 18.604 1.00 51.53 254 PRO A N 1
ATOM 2006 C CA . PRO A 1 254 ? -42.104 10.882 17.426 1.00 51.53 254 PRO A CA 1
ATOM 2007 C C . PRO A 1 254 ? -42.764 12.225 17.723 1.00 51.53 254 PRO A C 1
ATOM 2009 O O . PRO A 1 254 ? -43.985 12.314 17.873 1.00 51.53 254 PRO A O 1
ATOM 2012 N N . ALA A 1 255 ? -41.946 13.273 17.839 1.00 53.66 255 ALA A N 1
ATOM 2013 C CA . ALA A 1 255 ? -42.445 14.621 18.025 1.00 53.66 255 ALA A CA 1
ATOM 2014 C C . ALA A 1 255 ? -43.407 14.924 16.871 1.00 53.66 255 ALA A C 1
ATOM 2016 O O . ALA A 1 255 ? -43.065 14.736 15.700 1.00 53.66 255 ALA A O 1
ATOM 2017 N N . SER A 1 256 ? -44.628 15.363 17.182 1.00 45.66 256 SER A N 1
ATOM 2018 C CA . SER A 1 256 ? -45.523 15.866 16.148 1.00 45.66 256 SER A CA 1
ATOM 2019 C C . SER A 1 256 ? -44.910 17.152 15.603 1.00 45.66 256 SER A C 1
ATOM 2021 O O . SER A 1 256 ? -44.986 18.204 16.237 1.00 45.66 256 SER A O 1
ATOM 2023 N N . TYR A 1 257 ? -44.250 17.066 14.456 1.00 56.00 257 TYR A N 1
ATOM 2024 C CA . TYR A 1 257 ? -43.707 18.237 13.790 1.00 56.00 257 TYR A CA 1
ATOM 2025 C C . TYR A 1 257 ? -44.866 18.998 13.132 1.00 56.00 257 TYR A C 1
ATOM 2027 O O . TYR A 1 257 ? -45.291 18.653 12.029 1.00 56.00 257 TYR A O 1
ATOM 2035 N N . GLU A 1 258 ? -45.396 20.027 13.800 1.00 66.94 258 GLU A N 1
ATOM 2036 C CA . GLU A 1 258 ? -46.046 21.113 13.064 1.00 66.94 258 GLU A CA 1
ATOM 2037 C C . GLU A 1 258 ? -44.939 21.889 12.332 1.00 66.94 258 GLU A C 1
ATOM 2039 O O . GLU A 1 258 ? -43.958 22.290 12.961 1.00 66.94 258 GLU A O 1
ATOM 2044 N N . PRO A 1 259 ? -45.016 22.054 11.000 1.00 60.62 259 PRO A N 1
ATOM 2045 C CA . PRO A 1 259 ? -43.988 22.770 10.262 1.00 60.62 259 PRO A CA 1
ATOM 2046 C C . PRO A 1 259 ? -44.019 24.257 10.632 1.00 60.62 259 PRO A C 1
ATOM 2048 O O . PRO A 1 259 ? -44.956 24.969 10.270 1.00 60.62 259 PRO A O 1
ATOM 2051 N N . GLU A 1 260 ? -42.978 24.738 11.312 1.00 69.81 260 GLU A N 1
ATOM 2052 C CA . GLU A 1 260 ? -42.769 26.171 11.518 1.00 69.81 260 GLU A CA 1
ATOM 2053 C C . GLU A 1 260 ? -42.302 26.831 10.203 1.00 69.81 260 GLU A C 1
ATOM 2055 O O . GLU A 1 260 ? -41.327 26.379 9.589 1.00 69.81 260 GLU A O 1
ATOM 2060 N N . PRO A 1 261 ? -42.982 27.887 9.715 1.00 69.12 261 PRO A N 1
ATOM 2061 C CA . PRO A 1 261 ? -42.540 28.629 8.540 1.00 69.12 261 PRO A CA 1
ATOM 2062 C C . PRO A 1 261 ? -41.204 29.340 8.800 1.00 69.12 261 PRO A C 1
ATOM 2064 O O . PRO A 1 261 ? -41.039 30.021 9.802 1.00 69.12 261 PRO A O 1
ATOM 2067 N N . ILE A 1 262 ? -40.278 29.270 7.840 1.00 58.00 262 ILE A N 1
ATOM 2068 C CA . ILE A 1 262 ? -38.909 29.836 7.910 1.00 58.00 262 ILE A CA 1
ATOM 2069 C C . ILE A 1 262 ? -38.883 31.388 7.975 1.00 58.00 262 ILE A C 1
ATOM 2071 O O . ILE A 1 262 ? -37.829 32.003 8.118 1.00 58.00 262 ILE A O 1
ATOM 2075 N N . ALA A 1 263 ? -40.027 32.060 7.863 1.00 60.59 263 ALA A N 1
ATOM 2076 C CA . ALA A 1 263 ? -40.109 33.509 7.719 1.00 60.59 263 ALA A CA 1
ATOM 2077 C C . ALA A 1 263 ? -40.345 34.228 9.057 1.00 60.59 263 ALA A C 1
ATOM 2079 O O . ALA A 1 263 ? -41.462 34.657 9.291 1.00 60.59 263 ALA A O 1
ATOM 2080 N N . GLU A 1 264 ? -39.308 34.365 9.893 1.00 55.88 264 GLU A N 1
ATOM 2081 C CA . GLU A 1 264 ? -39.097 35.524 10.793 1.00 55.88 264 GLU A CA 1
ATOM 2082 C C . GLU A 1 264 ? -37.711 35.427 11.480 1.00 55.88 264 GLU A C 1
ATOM 2084 O O . GLU A 1 264 ? -37.588 35.405 12.702 1.00 55.88 264 GLU A O 1
ATOM 2089 N N . LEU A 1 265 ? -36.620 35.330 10.711 1.00 50.16 265 LEU A N 1
ATOM 2090 C CA . LEU A 1 265 ? -35.331 35.791 11.238 1.00 50.16 265 LEU A CA 1
ATOM 2091 C C . LEU A 1 265 ? -35.341 37.309 11.082 1.00 50.16 265 LEU A C 1
ATOM 2093 O O . LEU A 1 265 ? -35.110 37.809 9.982 1.00 50.16 265 LEU A O 1
ATOM 2097 N N . GLU A 1 266 ? -35.693 38.023 12.154 1.00 55.72 266 GLU A N 1
ATOM 2098 C CA . GLU A 1 266 ? -35.628 39.483 12.189 1.00 55.72 266 GLU A CA 1
ATOM 2099 C C . GLU A 1 266 ? -34.259 39.949 11.672 1.00 55.72 266 GLU A C 1
ATOM 2101 O O . GLU A 1 266 ? -33.198 39.561 12.170 1.00 55.72 266 GLU A O 1
ATOM 2106 N N . GLU A 1 267 ? -34.306 40.760 10.621 1.00 48.56 267 GLU A N 1
ATOM 2107 C CA . GLU A 1 267 ? -33.165 41.365 9.952 1.00 48.56 267 GLU A CA 1
ATOM 2108 C C . GLU A 1 267 ? -32.371 42.203 10.967 1.00 48.56 267 GLU A C 1
ATOM 2110 O O . GLU A 1 267 ? -32.771 43.301 11.362 1.00 48.56 267 GLU A O 1
ATOM 2115 N N . VAL A 1 268 ? -31.240 41.669 11.437 1.00 51.28 268 VAL A N 1
ATOM 2116 C CA . VAL A 1 268 ? -30.293 42.426 12.258 1.00 51.28 268 VAL A CA 1
ATOM 2117 C C . VAL A 1 268 ? -29.790 43.589 11.408 1.00 51.28 268 VAL A C 1
ATOM 2119 O O . VAL A 1 268 ? -29.032 43.389 10.461 1.00 51.28 268 VAL A O 1
ATOM 2122 N N . LYS A 1 269 ? -30.233 44.806 11.745 1.00 46.09 269 LYS A N 1
ATOM 2123 C CA . LYS A 1 269 ? -29.785 46.065 11.137 1.00 46.09 269 LYS A CA 1
ATOM 2124 C C . LYS A 1 269 ? -28.259 46.084 11.010 1.00 46.09 269 LYS A C 1
ATOM 2126 O O . LYS A 1 269 ? -27.559 46.024 12.022 1.00 46.09 269 LYS A O 1
ATOM 2131 N N . GLU A 1 270 ? -27.771 46.207 9.776 1.00 47.62 270 GLU A N 1
ATOM 2132 C CA . GLU A 1 270 ? -26.360 46.443 9.471 1.00 47.62 270 GLU A CA 1
ATOM 2133 C C . GLU A 1 270 ? -25.832 47.630 10.291 1.00 47.62 270 GLU A C 1
ATOM 2135 O O . GLU A 1 270 ? -26.405 48.721 10.299 1.00 47.62 270 GLU A O 1
ATOM 2140 N N . VAL A 1 271 ? -24.728 47.407 11.003 1.00 43.53 271 VAL A N 1
ATOM 2141 C CA . VAL A 1 271 ? -23.920 48.482 11.577 1.00 43.53 271 VAL A CA 1
ATOM 2142 C C . VAL A 1 271 ? -22.970 48.944 10.480 1.00 43.53 271 VAL A C 1
ATOM 2144 O O . VAL A 1 271 ? -22.143 48.157 10.021 1.00 43.53 271 VAL A O 1
ATOM 2147 N N . ASP A 1 272 ? -23.084 50.209 10.074 1.00 46.56 272 ASP A N 1
ATOM 2148 C CA . ASP A 1 272 ? -22.201 50.852 9.098 1.00 46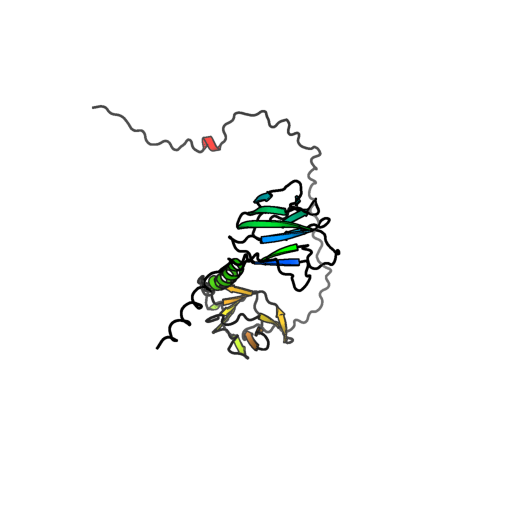.56 272 ASP A CA 1
ATOM 2149 C C . ASP A 1 272 ? -20.727 50.710 9.513 1.00 46.56 272 ASP A C 1
ATOM 2151 O O . ASP A 1 272 ? -20.228 51.400 10.409 1.00 46.56 272 ASP A O 1
ATOM 2155 N N . VAL A 1 273 ? -20.002 49.810 8.847 1.00 46.38 273 VAL A N 1
ATOM 2156 C CA . VAL A 1 273 ? -18.549 49.706 8.974 1.00 46.38 273 VAL A CA 1
ATOM 2157 C C . VAL A 1 273 ? -17.932 50.770 8.074 1.00 46.38 273 VAL A C 1
ATOM 2159 O O . VAL A 1 273 ? -17.978 50.678 6.848 1.00 46.38 273 VAL A O 1
ATOM 2162 N N . VAL A 1 274 ? -17.339 51.794 8.693 1.00 46.72 274 VAL A N 1
ATOM 2163 C CA . VAL A 1 274 ? -16.547 52.821 8.006 1.00 46.72 274 VAL A CA 1
ATOM 2164 C C . VAL A 1 274 ? -15.486 52.137 7.137 1.00 46.72 274 VAL A C 1
ATOM 2166 O O . VAL A 1 274 ? -14.627 51.406 7.629 1.00 46.72 274 VAL A O 1
ATOM 2169 N N . SER A 1 275 ? -15.565 52.380 5.830 1.00 46.44 275 SER A N 1
ATOM 2170 C CA . SER A 1 275 ? -14.688 51.818 4.806 1.00 46.44 275 SER A CA 1
ATOM 2171 C C . SER A 1 275 ? -13.211 52.099 5.102 1.00 46.44 275 SER A C 1
ATOM 2173 O O . SER A 1 275 ? -12.779 53.255 5.088 1.00 46.44 275 SER A O 1
ATOM 2175 N N . VAL A 1 276 ? -12.420 51.048 5.312 1.00 45.56 276 VAL A N 1
ATOM 2176 C CA . VAL A 1 276 ? -10.954 51.142 5.318 1.00 45.56 276 VAL A CA 1
ATOM 2177 C C . VAL A 1 276 ? -10.483 51.313 3.863 1.00 45.56 276 VAL A C 1
ATOM 2179 O O . VAL A 1 276 ? -10.894 50.519 3.014 1.00 45.56 276 VAL A O 1
ATOM 2182 N N . PRO A 1 277 ? -9.649 52.316 3.520 1.00 48.56 277 PRO A N 1
ATOM 2183 C CA . PRO A 1 277 ? -9.208 52.500 2.143 1.00 48.56 277 PRO A CA 1
ATOM 2184 C C . PRO A 1 277 ? -8.249 51.385 1.713 1.00 48.56 277 PRO A C 1
ATOM 2186 O O . PRO A 1 277 ? -7.324 51.020 2.439 1.00 48.56 277 PRO A O 1
ATOM 2189 N N . VAL A 1 278 ? -8.449 50.891 0.491 1.00 44.94 278 VAL A N 1
ATOM 2190 C CA . VAL A 1 278 ? -7.574 49.917 -0.174 1.00 44.94 278 VAL A CA 1
ATOM 2191 C C . VAL A 1 278 ? -6.213 50.570 -0.479 1.00 44.94 278 VAL A C 1
ATOM 2193 O O . VAL A 1 278 ? -6.188 51.625 -1.120 1.00 44.94 278 VAL A O 1
ATOM 2196 N N . PRO A 1 279 ? -5.072 49.974 -0.077 1.00 48.69 279 PRO A N 1
ATOM 2197 C CA . PRO A 1 279 ? -3.750 50.488 -0.430 1.00 48.69 279 PRO A CA 1
ATOM 2198 C C . PRO A 1 279 ? -3.527 50.403 -1.946 1.00 48.69 279 PRO A C 1
ATOM 2200 O O . PRO A 1 279 ? -3.592 49.325 -2.532 1.00 48.69 279 PRO A O 1
ATOM 2203 N N . SER A 1 280 ? -3.260 51.538 -2.592 1.00 58.91 280 SER A N 1
ATOM 2204 C CA . SER A 1 280 ? -3.188 51.664 -4.056 1.00 58.91 280 SER A CA 1
ATOM 2205 C C . SER A 1 280 ? -1.780 51.535 -4.652 1.00 58.91 280 SER A C 1
ATOM 2207 O O . SER A 1 280 ? -1.614 51.761 -5.851 1.00 58.91 280 SER A O 1
ATOM 2209 N N . GLN A 1 281 ? -0.758 51.149 -3.878 1.00 56.25 281 GLN A N 1
ATOM 2210 C CA . GLN A 1 281 ? 0.592 50.934 -4.416 1.00 56.25 281 GLN A CA 1
ATOM 2211 C C . GLN A 1 281 ? 1.298 49.713 -3.819 1.00 56.25 281 GLN A C 1
ATOM 2213 O O . GLN A 1 281 ? 1.222 49.435 -2.623 1.00 56.25 281 GLN A O 1
ATOM 2218 N N . LYS A 1 282 ? 1.997 48.985 -4.700 1.00 45.19 282 LYS A N 1
ATOM 2219 C CA . LYS A 1 282 ? 2.854 47.839 -4.380 1.00 45.19 282 LYS A CA 1
ATOM 2220 C C . LYS A 1 282 ? 4.117 48.338 -3.652 1.00 45.19 282 LYS A C 1
ATOM 2222 O O . LYS A 1 282 ? 4.691 49.319 -4.120 1.00 45.19 282 LYS A O 1
ATOM 2227 N N . PRO A 1 283 ? 4.578 47.688 -2.568 1.00 45.59 283 PRO A N 1
ATOM 2228 C CA . PRO A 1 283 ? 5.785 48.117 -1.863 1.00 45.59 283 PRO A CA 1
ATOM 2229 C C . PRO A 1 283 ? 7.023 47.992 -2.760 1.00 45.59 283 PRO A C 1
ATOM 2231 O O . PRO A 1 283 ? 7.220 46.953 -3.396 1.00 45.59 283 PRO A O 1
ATOM 2234 N N . ASP A 1 284 ? 7.849 49.037 -2.796 1.00 50.09 284 ASP A N 1
ATOM 2235 C CA . ASP A 1 284 ? 9.155 49.029 -3.458 1.00 50.09 284 ASP A CA 1
ATOM 2236 C C . ASP A 1 284 ? 10.200 48.394 -2.522 1.00 50.09 284 ASP A C 1
ATOM 2238 O O . ASP A 1 284 ? 10.399 48.844 -1.393 1.00 50.09 284 ASP A O 1
ATOM 2242 N N . ILE A 1 285 ? 10.836 47.306 -2.961 1.00 55.69 285 ILE A N 1
ATOM 2243 C CA . ILE A 1 285 ? 11.753 46.491 -2.140 1.00 55.69 285 ILE A CA 1
ATOM 2244 C C . ILE A 1 285 ? 13.186 47.072 -2.146 1.00 55.69 285 ILE A C 1
ATOM 2246 O O . ILE A 1 285 ? 14.055 46.605 -1.413 1.00 55.69 285 ILE A O 1
ATOM 2250 N N . ALA A 1 286 ? 13.452 48.149 -2.892 1.00 50.81 286 ALA A N 1
ATOM 2251 C CA . ALA A 1 286 ? 14.789 48.742 -2.987 1.00 50.81 286 ALA A CA 1
ATOM 2252 C C . ALA A 1 286 ? 15.269 49.510 -1.731 1.00 50.81 286 ALA A C 1
ATOM 2254 O O . ALA A 1 286 ? 16.436 49.890 -1.669 1.00 50.81 286 ALA A O 1
ATOM 2255 N N . ALA A 1 287 ? 14.425 49.716 -0.713 1.00 50.34 287 ALA A N 1
ATOM 2256 C CA . ALA A 1 287 ? 14.793 50.452 0.507 1.00 50.34 287 ALA A CA 1
ATOM 2257 C C . ALA A 1 287 ? 15.226 49.569 1.700 1.00 50.34 287 ALA A C 1
ATOM 2259 O O . ALA A 1 287 ? 15.554 50.097 2.756 1.00 50.34 287 ALA A O 1
ATOM 2260 N N . LEU A 1 288 ? 15.263 48.237 1.560 1.00 47.44 288 LEU A N 1
ATOM 2261 C CA . LEU A 1 288 ? 15.607 47.314 2.661 1.00 47.44 288 LEU A CA 1
ATOM 2262 C C . LEU A 1 288 ? 17.107 46.958 2.762 1.00 47.44 288 LEU A C 1
ATOM 2264 O O . LEU A 1 288 ? 17.467 46.062 3.520 1.00 47.44 288 LEU A O 1
ATOM 2268 N N . GLN A 1 289 ? 17.992 47.642 2.025 1.00 47.66 289 GLN A N 1
ATOM 2269 C CA . GLN A 1 289 ? 19.449 47.402 2.057 1.00 47.66 289 GLN A CA 1
ATOM 2270 C C . GLN A 1 289 ? 20.285 48.549 2.651 1.00 47.66 289 GLN A C 1
ATOM 2272 O O . GLN A 1 289 ? 21.497 48.580 2.465 1.00 47.66 289 GLN A O 1
ATOM 2277 N N . ALA A 1 290 ? 19.689 49.468 3.409 1.00 52.50 290 ALA A N 1
ATOM 2278 C CA . ALA A 1 290 ? 20.454 50.488 4.123 1.00 52.50 290 ALA A CA 1
ATOM 2279 C C . ALA A 1 290 ? 19.877 50.734 5.519 1.00 52.50 290 ALA A C 1
ATOM 2281 O O . ALA A 1 290 ? 19.187 51.719 5.727 1.00 52.50 290 ALA A O 1
ATOM 2282 N N . GLU A 1 291 ? 20.143 49.816 6.449 1.00 41.84 291 GLU A N 1
ATOM 2283 C CA . GLU A 1 291 ? 20.210 50.076 7.897 1.00 41.84 291 GLU A CA 1
ATOM 2284 C C . GLU A 1 291 ? 20.867 48.853 8.574 1.00 41.84 291 GLU A C 1
ATOM 2286 O O . GLU A 1 291 ? 20.247 48.060 9.281 1.00 41.84 291 GLU A O 1
ATOM 2291 N N . GLU A 1 292 ? 22.158 48.657 8.287 1.00 50.22 292 GLU A N 1
ATOM 2292 C CA . GLU A 1 292 ? 23.056 47.960 9.212 1.00 50.22 292 GLU A CA 1
ATOM 2293 C C . GLU A 1 292 ? 23.289 48.847 10.450 1.00 50.22 292 GLU A C 1
ATOM 2295 O O . GLU A 1 292 ? 23.329 50.071 10.354 1.00 50.22 292 GLU A O 1
ATOM 2300 N N . GLU A 1 293 ? 23.478 48.186 11.595 1.00 48.66 293 GLU A N 1
ATOM 2301 C CA . GLU A 1 293 ? 23.868 48.724 12.909 1.00 48.66 293 GLU A CA 1
ATOM 2302 C C . GLU A 1 293 ? 22.780 49.341 13.810 1.00 48.66 293 GLU A C 1
ATOM 2304 O O . GLU A 1 293 ? 22.807 50.517 14.161 1.00 48.66 293 GLU A O 1
ATOM 2309 N N . LYS A 1 294 ? 21.926 48.485 14.387 1.00 47.22 294 LYS A N 1
ATOM 2310 C CA . LYS A 1 294 ? 21.577 48.586 15.819 1.00 47.22 294 LYS A CA 1
ATOM 2311 C C . LYS A 1 294 ? 21.446 47.183 16.420 1.00 47.22 294 LYS A C 1
ATOM 2313 O O . LYS A 1 294 ? 20.728 46.357 15.857 1.00 47.22 294 LYS A O 1
ATOM 2318 N N . PRO A 1 295 ? 22.114 46.873 17.547 1.00 48.44 295 PRO A N 1
ATOM 2319 C CA . PRO A 1 295 ? 22.000 45.555 18.155 1.00 48.44 295 PRO A CA 1
ATOM 2320 C C . PRO A 1 295 ? 20.571 45.337 18.665 1.00 48.44 295 PRO A C 1
ATOM 2322 O O . PRO A 1 295 ? 19.971 46.217 19.283 1.00 48.44 295 PRO A O 1
ATOM 2325 N N . SER A 1 296 ? 20.023 44.157 18.373 1.00 52.38 296 SER A N 1
ATOM 2326 C CA . SER A 1 296 ? 18.653 43.792 18.733 1.00 52.38 296 SER A CA 1
ATOM 2327 C C . SER A 1 296 ? 18.456 43.709 20.252 1.00 52.38 296 SER A C 1
ATOM 2329 O O . SER A 1 296 ? 19.380 43.387 21.002 1.00 52.38 296 SER A O 1
ATOM 2331 N N . LEU A 1 297 ? 17.212 43.928 20.694 1.00 48.44 297 LEU A N 1
ATOM 2332 C CA . LEU A 1 297 ? 16.749 43.798 22.085 1.00 48.44 297 LEU A CA 1
ATOM 2333 C C . LEU A 1 297 ? 17.130 42.455 22.742 1.00 48.44 297 LEU A C 1
ATOM 2335 O O . LEU A 1 297 ? 17.219 42.361 23.963 1.00 48.44 297 LEU A O 1
ATOM 2339 N N . LEU A 1 298 ? 17.392 41.422 21.937 1.00 47.44 298 LEU A N 1
ATOM 2340 C CA . LEU A 1 298 ? 17.813 40.106 22.404 1.00 47.44 298 LEU A CA 1
ATOM 2341 C C . LEU A 1 298 ? 19.241 40.127 22.984 1.00 47.44 298 LEU A C 1
ATOM 2343 O O . LEU A 1 298 ? 19.521 39.400 23.928 1.00 47.44 298 LEU A O 1
ATOM 2347 N N . ALA A 1 299 ? 20.123 41.008 22.495 1.00 51.31 299 ALA A N 1
ATOM 2348 C CA . ALA A 1 299 ? 21.477 41.187 23.030 1.00 51.31 299 ALA A CA 1
ATOM 2349 C C . ALA A 1 299 ? 21.504 41.962 24.365 1.00 51.31 299 ALA A C 1
ATOM 2351 O O . ALA A 1 299 ? 22.446 41.814 25.138 1.00 51.31 299 ALA A O 1
ATOM 2352 N N . GLN A 1 300 ? 20.465 42.752 24.664 1.00 51.72 300 GLN A N 1
ATOM 2353 C CA . GLN A 1 300 ? 20.325 43.479 25.937 1.00 51.72 300 GLN A CA 1
ATOM 2354 C C . GLN A 1 300 ? 19.675 42.634 27.043 1.00 51.72 300 GLN A C 1
ATOM 2356 O O . GLN A 1 300 ? 19.819 42.944 28.223 1.00 51.72 300 GLN A O 1
ATOM 2361 N N . LEU A 1 301 ? 18.977 41.552 26.683 1.00 49.66 301 LEU A N 1
ATOM 2362 C CA . LEU A 1 301 ? 18.301 40.672 27.641 1.00 49.66 301 LEU A CA 1
ATOM 2363 C C . LEU A 1 301 ? 19.229 39.616 28.266 1.00 49.66 301 LEU A C 1
ATOM 2365 O O . LEU A 1 301 ? 18.924 39.114 29.345 1.00 49.66 301 LEU A O 1
ATOM 2369 N N . PHE A 1 302 ? 20.382 39.324 27.653 1.00 51.84 302 PHE A N 1
ATOM 2370 C CA . PHE A 1 302 ? 21.336 38.314 28.142 1.00 51.84 302 PHE A CA 1
ATOM 2371 C C . PHE A 1 302 ? 22.623 38.882 28.771 1.00 51.84 302 PHE A C 1
ATOM 2373 O O . PHE A 1 302 ? 23.504 38.113 29.141 1.00 51.84 302 PHE A O 1
ATOM 2380 N N . SER A 1 303 ? 22.740 40.202 28.962 1.00 50.31 303 SER A N 1
ATOM 2381 C CA . SER A 1 303 ? 23.925 40.827 29.583 1.00 50.31 303 SER A CA 1
ATOM 2382 C C . SER A 1 303 ? 23.856 40.981 31.112 1.00 50.31 303 SER A C 1
ATOM 2384 O O . SER A 1 303 ? 24.798 41.497 31.702 1.00 50.31 303 SER A O 1
ATOM 2386 N N . ASN A 1 304 ? 22.773 40.544 31.769 1.00 46.69 304 ASN A N 1
ATOM 2387 C CA . ASN A 1 304 ? 22.546 40.738 33.214 1.00 46.69 304 ASN A CA 1
ATOM 2388 C C . ASN A 1 304 ? 22.661 39.454 34.059 1.00 46.69 304 ASN A C 1
ATOM 2390 O O . ASN A 1 304 ? 22.018 39.337 35.100 1.00 46.69 304 ASN A O 1
ATOM 2394 N N . PHE A 1 305 ? 23.496 38.501 33.650 1.00 45.50 305 PHE A N 1
ATOM 2395 C CA . PHE A 1 305 ? 23.940 37.414 34.529 1.00 45.50 305 PHE A CA 1
ATOM 2396 C C . PHE A 1 305 ? 25.460 37.494 34.691 1.00 45.50 305 PHE A C 1
ATOM 2398 O O . PHE A 1 305 ? 26.212 36.743 34.076 1.00 45.50 305 PHE A O 1
ATOM 2405 N N . ASP A 1 306 ? 25.907 38.461 35.496 1.00 42.72 306 ASP A N 1
ATOM 2406 C CA . ASP A 1 306 ? 27.298 38.537 35.939 1.00 42.72 306 ASP A CA 1
ATOM 2407 C C . ASP A 1 306 ? 27.488 37.678 37.200 1.00 42.72 306 ASP A C 1
ATOM 2409 O O . ASP A 1 306 ? 26.664 37.681 38.120 1.00 42.72 306 ASP A O 1
ATOM 2413 N N . SER A 1 307 ? 28.567 36.901 37.203 1.00 46.50 307 SER A N 1
ATOM 2414 C CA . SER A 1 307 ? 28.951 35.975 38.272 1.00 46.50 307 SER A CA 1
ATOM 2415 C C . SER A 1 307 ? 29.639 36.722 39.425 1.00 46.50 307 SER A C 1
ATOM 2417 O O . SER A 1 307 ? 30.217 37.790 39.216 1.00 46.50 307 SER A O 1
ATOM 2419 N N . PRO A 1 308 ? 29.622 36.198 40.665 1.00 43.12 308 PRO A N 1
ATOM 2420 C CA . PRO A 1 308 ? 30.212 36.894 41.801 1.00 43.12 308 PRO A CA 1
ATOM 2421 C C . PRO A 1 308 ? 31.741 36.979 41.687 1.00 43.12 308 PRO A C 1
ATOM 2423 O O . PRO A 1 308 ? 32.432 35.984 41.472 1.00 43.12 308 PRO A O 1
ATOM 2426 N N . LYS A 1 309 ? 32.248 38.202 41.883 1.00 42.06 309 LYS A N 1
ATOM 2427 C CA . LYS A 1 309 ? 33.666 38.571 41.964 1.00 42.06 309 LYS A CA 1
ATOM 2428 C C . LYS A 1 309 ? 34.449 37.655 42.909 1.00 42.06 309 LYS A C 1
ATOM 2430 O O . LYS A 1 309 ? 34.206 37.631 44.114 1.00 42.06 309 LYS A O 1
ATOM 2435 N N . THR A 1 310 ? 35.481 37.015 42.372 1.00 41.03 310 THR A N 1
ATOM 2436 C CA . THR A 1 310 ? 36.646 36.553 43.127 1.00 41.03 310 THR A CA 1
ATOM 2437 C C . THR A 1 310 ? 37.488 37.761 43.533 1.00 41.03 310 THR A C 1
ATOM 2439 O O . THR A 1 310 ? 38.120 38.401 42.692 1.00 41.03 310 THR A O 1
ATOM 2442 N N . THR A 1 311 ? 37.494 38.077 44.825 1.00 43.25 311 THR A N 1
ATOM 2443 C CA . THR A 1 311 ? 38.467 38.986 45.439 1.00 43.25 311 THR A CA 1
ATOM 2444 C C . THR A 1 311 ? 39.780 38.234 45.635 1.00 43.25 311 THR A C 1
ATOM 2446 O O . THR A 1 311 ? 39.828 37.249 46.368 1.00 43.25 311 THR A O 1
ATOM 2449 N N . SER A 1 312 ? 40.846 38.705 44.992 1.00 41.47 312 SER A N 1
ATOM 2450 C CA . SER A 1 312 ? 42.222 38.336 45.316 1.00 41.47 312 SER A CA 1
ATOM 2451 C C . SER A 1 312 ? 42.652 39.009 46.621 1.00 41.47 312 SER A C 1
ATOM 2453 O O . SER A 1 312 ? 42.545 40.231 46.734 1.00 41.47 312 SER A O 1
ATOM 2455 N N . LEU A 1 313 ? 43.222 38.245 47.548 1.00 40.84 313 LEU A N 1
ATOM 2456 C CA . LEU A 1 313 ? 44.137 38.754 48.566 1.00 40.84 313 LEU A CA 1
ATOM 2457 C C . LEU A 1 313 ? 45.375 37.855 48.572 1.00 40.84 313 LEU A C 1
ATOM 2459 O O . LEU A 1 313 ? 45.272 36.648 48.773 1.00 40.84 313 LEU A O 1
ATOM 2463 N N . ASN A 1 314 ? 46.514 38.481 48.280 1.00 42.72 314 ASN A N 1
ATOM 2464 C CA . ASN A 1 314 ? 47.850 37.975 48.555 1.00 42.72 314 ASN A CA 1
ATOM 2465 C C . ASN A 1 314 ? 48.084 37.997 50.071 1.00 42.72 314 ASN A C 1
ATOM 2467 O O . ASN A 1 314 ? 47.932 39.063 50.664 1.00 42.72 314 ASN A O 1
ATOM 2471 N N . GLU A 1 315 ? 48.469 36.858 50.646 1.00 38.00 315 GLU A N 1
ATOM 2472 C CA . GLU A 1 315 ? 49.631 36.625 51.532 1.00 38.00 315 GLU A CA 1
ATOM 2473 C C . GLU A 1 315 ? 49.707 35.136 51.898 1.00 38.00 315 GLU A C 1
ATOM 2475 O O . GLU A 1 315 ? 48.644 34.531 52.167 1.00 38.00 315 GLU A O 1
#